Protein AF-A0A2N2EHP8-F1 (afdb_monomer_lite)

Structure (mmCIF, N/CA/C/O backbone):
data_AF-A0A2N2EHP8-F1
#
_entry.id   AF-A0A2N2EHP8-F1
#
loop_
_atom_site.group_PDB
_atom_site.id
_atom_site.type_symbol
_atom_site.label_atom_id
_atom_site.label_alt_id
_atom_site.label_comp_id
_atom_site.label_asym_id
_atom_site.label_entity_id
_atom_site.label_seq_id
_atom_site.pdbx_PDB_ins_code
_atom_site.Cartn_x
_atom_site.Cartn_y
_atom_site.Cartn_z
_atom_site.occupancy
_atom_site.B_iso_or_equiv
_atom_site.auth_seq_id
_atom_site.auth_comp_id
_atom_site.auth_asym_id
_atom_site.auth_atom_id
_atom_site.pdbx_PDB_model_num
ATOM 1 N N . MET A 1 1 ? 39.435 21.124 -40.078 1.00 34.44 1 MET A N 1
ATOM 2 C CA . MET A 1 1 ? 38.571 21.121 -38.883 1.00 34.44 1 MET A CA 1
ATOM 3 C C . MET A 1 1 ? 37.318 20.361 -39.251 1.00 34.44 1 MET A C 1
ATOM 5 O O . MET A 1 1 ? 36.642 20.756 -40.196 1.00 34.44 1 MET A O 1
ATOM 9 N N . SER A 1 2 ? 37.100 19.214 -38.617 1.00 29.80 2 SER A N 1
ATOM 10 C CA . SER A 1 2 ? 36.010 18.284 -38.928 1.00 29.80 2 SER A CA 1
ATOM 11 C C . SER A 1 2 ? 35.005 18.237 -37.782 1.00 29.80 2 SER A C 1
ATOM 13 O O . SER A 1 2 ? 35.350 18.466 -36.629 1.00 29.80 2 SER A O 1
ATOM 15 N N . LEU A 1 3 ? 33.760 17.870 -38.098 1.00 27.95 3 LEU A N 1
ATOM 16 C CA . LEU A 1 3 ? 32.624 17.776 -37.163 1.00 27.95 3 LEU A CA 1
ATOM 17 C C . LEU A 1 3 ? 32.824 16.806 -35.971 1.00 27.95 3 LEU A C 1
ATOM 19 O O . LEU A 1 3 ? 31.943 16.687 -35.125 1.00 27.95 3 LEU A O 1
ATOM 23 N N . SER A 1 4 ? 33.964 16.118 -35.897 1.00 35.81 4 SER A N 1
ATOM 24 C CA . SER A 1 4 ? 34.357 15.195 -34.830 1.00 35.81 4 SER A CA 1
ATOM 25 C C . SER A 1 4 ? 34.763 15.880 -33.520 1.00 35.81 4 SER A C 1
ATOM 27 O O . SER A 1 4 ? 34.624 15.272 -32.464 1.00 35.81 4 SER A O 1
ATOM 29 N N . GLU A 1 5 ? 35.259 17.120 -33.562 1.00 34.78 5 GLU A N 1
ATOM 30 C CA . GLU A 1 5 ? 35.854 17.773 -32.380 1.00 34.78 5 GLU A CA 1
ATOM 31 C C . GLU A 1 5 ? 34.797 18.326 -31.397 1.00 34.78 5 GLU A C 1
ATOM 33 O O . GLU A 1 5 ? 35.021 18.317 -30.189 1.00 34.78 5 GLU A O 1
ATOM 38 N N . ASN A 1 6 ? 33.593 18.687 -31.868 1.00 41.31 6 ASN A N 1
ATOM 39 C CA . ASN A 1 6 ? 32.549 19.284 -31.015 1.00 41.31 6 ASN A CA 1
ATOM 40 C C . ASN A 1 6 ? 31.797 18.281 -30.116 1.00 41.31 6 ASN A C 1
ATOM 42 O O . ASN A 1 6 ? 31.288 18.663 -29.062 1.00 41.31 6 ASN A O 1
ATOM 46 N N . ALA A 1 7 ? 31.693 17.002 -30.499 1.00 37.66 7 ALA A N 1
ATOM 47 C CA . ALA A 1 7 ? 30.870 16.034 -29.760 1.00 37.66 7 ALA A CA 1
ATOM 48 C C . ALA A 1 7 ? 31.425 15.738 -28.353 1.00 37.66 7 ALA A C 1
ATOM 50 O O . ALA A 1 7 ? 30.670 15.656 -27.384 1.00 37.66 7 ALA A O 1
ATOM 51 N N . GLY A 1 8 ? 32.753 15.638 -28.231 1.00 37.69 8 GLY A N 1
ATOM 52 C CA . GLY A 1 8 ? 33.435 15.402 -26.956 1.00 37.69 8 GLY A CA 1
ATOM 53 C C . GLY A 1 8 ? 33.492 16.623 -26.033 1.00 37.69 8 GLY A C 1
ATOM 54 O O . GLY A 1 8 ? 33.924 16.492 -24.891 1.00 37.69 8 GLY A O 1
ATOM 55 N N . GLU A 1 9 ? 33.096 17.807 -26.505 1.00 39.44 9 GLU A N 1
ATOM 56 C CA . GLU A 1 9 ? 33.030 19.041 -25.711 1.00 39.44 9 GLU A CA 1
ATOM 57 C C . GLU A 1 9 ? 31.624 19.251 -25.136 1.00 39.44 9 GLU A C 1
ATOM 59 O O . GLU A 1 9 ? 31.475 19.407 -23.926 1.00 39.44 9 GLU A O 1
ATOM 64 N N . VAL A 1 10 ? 30.586 19.077 -25.964 1.00 40.38 10 VAL A N 1
ATOM 65 C CA . VAL A 1 10 ? 29.179 19.078 -25.519 1.00 40.38 10 VAL A CA 1
ATOM 66 C C . VAL A 1 10 ? 28.922 17.984 -24.472 1.00 40.38 10 VAL A C 1
ATOM 68 O O . VAL A 1 10 ? 28.249 18.226 -23.472 1.00 40.38 10 VAL A O 1
ATOM 71 N N . ALA A 1 11 ? 29.508 16.792 -24.638 1.00 38.50 11 ALA A N 1
ATOM 72 C CA . ALA A 1 11 ? 29.406 15.724 -23.641 1.00 38.50 11 ALA A CA 1
ATOM 73 C C . ALA A 1 11 ? 30.047 16.099 -22.286 1.00 38.50 11 ALA A C 1
ATOM 75 O O . ALA A 1 11 ? 29.527 15.709 -21.240 1.00 38.50 11 ALA A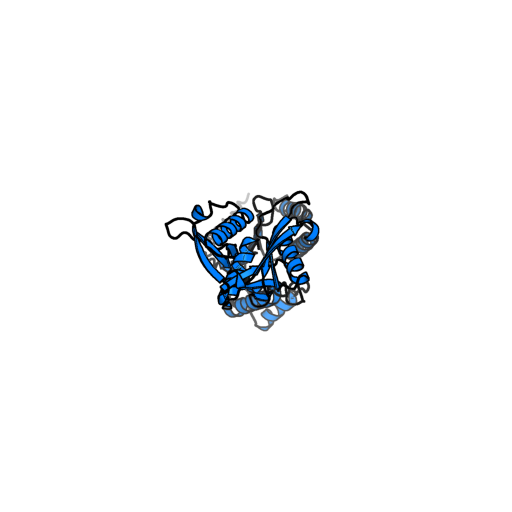 O 1
ATOM 76 N N . ARG A 1 12 ? 31.140 16.883 -22.287 1.00 39.81 12 ARG A N 1
ATOM 77 C CA . ARG A 1 12 ? 31.798 17.377 -21.062 1.00 39.81 12 ARG A CA 1
ATOM 78 C C . ARG A 1 12 ? 30.935 18.402 -20.323 1.00 39.81 12 ARG A C 1
ATOM 80 O O . ARG A 1 12 ? 30.844 18.317 -19.102 1.00 39.81 12 ARG A O 1
ATOM 87 N N . GLU A 1 13 ? 30.279 19.319 -21.037 1.00 40.81 13 GLU A N 1
ATOM 88 C CA . GLU A 1 13 ? 29.341 20.281 -20.432 1.00 40.81 13 GLU A CA 1
ATOM 89 C C . GLU A 1 13 ? 28.117 19.587 -19.821 1.00 40.81 13 GLU A C 1
ATOM 91 O O . GLU A 1 13 ? 27.784 19.832 -18.662 1.00 40.81 13 GLU A O 1
ATOM 96 N N . VAL A 1 14 ? 27.479 18.669 -20.557 1.00 38.28 14 VAL A N 1
ATOM 97 C CA . VAL A 1 14 ? 26.271 17.969 -20.084 1.00 38.28 14 VAL A CA 1
ATOM 98 C C . VAL A 1 14 ? 26.560 17.089 -18.859 1.00 38.28 14 VAL A C 1
ATOM 100 O 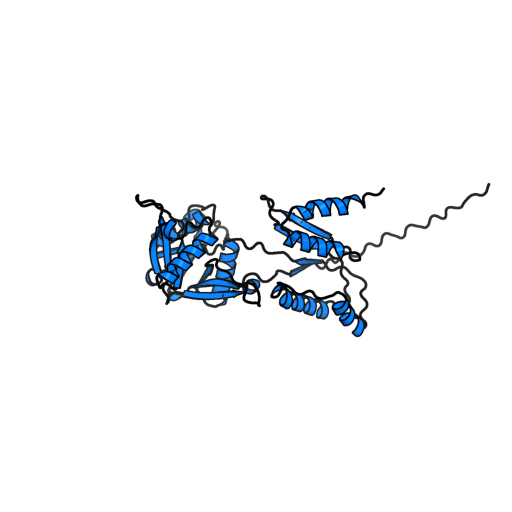O . VAL A 1 14 ? 25.759 17.058 -17.925 1.00 38.28 14 VAL A O 1
ATOM 103 N N . CYS A 1 15 ? 27.718 16.420 -18.803 1.00 36.91 15 CYS A N 1
ATOM 104 C CA . CYS A 1 15 ? 28.089 15.585 -17.652 1.00 36.91 15 CYS A CA 1
ATOM 105 C C . CYS A 1 15 ? 28.453 16.387 -16.387 1.00 36.91 15 CYS A C 1
ATOM 107 O O . CYS A 1 15 ? 28.463 15.814 -15.300 1.00 36.91 15 CYS A O 1
ATOM 109 N N . GLY A 1 16 ? 28.734 17.691 -16.499 1.00 37.47 16 GLY A N 1
ATOM 110 C CA . GLY A 1 16 ? 29.042 18.557 -15.354 1.00 37.47 16 GLY A CA 1
ATOM 111 C C . GLY A 1 16 ? 27.819 19.037 -14.558 1.00 37.47 16 GLY A C 1
ATOM 112 O O . GLY A 1 16 ? 27.988 19.632 -13.496 1.00 37.47 16 GLY A O 1
ATOM 113 N N . LEU A 1 17 ? 26.601 18.802 -15.062 1.00 35.56 17 LEU A N 1
ATOM 114 C CA . LEU A 1 17 ? 25.351 19.361 -14.523 1.00 35.56 17 LEU A CA 1
ATOM 115 C C . LEU A 1 17 ? 24.541 18.391 -13.643 1.00 35.56 17 LEU A C 1
ATOM 117 O O . LEU A 1 17 ? 23.523 18.785 -13.074 1.00 35.56 17 LEU A O 1
ATOM 121 N N . VAL A 1 18 ? 24.974 17.135 -13.522 1.00 37.88 18 VAL A N 1
ATOM 122 C CA . VAL A 1 18 ? 24.305 16.087 -12.729 1.00 37.88 18 VAL A CA 1
ATOM 123 C C . VAL A 1 18 ? 25.160 15.757 -11.497 1.00 37.88 18 VAL A C 1
ATOM 125 O O . VAL A 1 18 ? 26.337 16.114 -11.443 1.00 37.88 18 VAL A O 1
ATOM 128 N N . SER A 1 19 ? 24.571 15.133 -10.470 1.00 43.25 19 SER A N 1
ATOM 129 C CA . SER A 1 19 ? 25.231 14.868 -9.183 1.00 43.25 19 SER A CA 1
ATOM 130 C C . SER A 1 19 ? 26.624 14.241 -9.337 1.00 43.25 19 SER A C 1
ATOM 132 O O . SER A 1 19 ? 26.872 13.429 -10.228 1.00 43.25 19 SER A O 1
ATOM 134 N N . LYS A 1 20 ? 27.539 14.614 -8.431 1.00 41.94 20 LYS A N 1
ATOM 135 C CA . LYS A 1 20 ? 28.974 14.292 -8.508 1.00 41.94 20 LYS A CA 1
ATOM 136 C C . LYS A 1 20 ? 29.264 12.813 -8.805 1.00 41.94 20 LYS A C 1
ATOM 138 O O . LYS A 1 20 ? 30.129 12.517 -9.618 1.00 41.94 20 LYS A O 1
ATOM 143 N N . GLU A 1 21 ? 28.505 11.904 -8.200 1.00 41.88 21 GLU A N 1
ATOM 144 C CA . GLU A 1 21 ? 28.649 10.452 -8.378 1.00 41.88 21 GLU A CA 1
ATOM 145 C C . GLU A 1 21 ? 28.302 9.984 -9.805 1.00 41.88 21 GLU A C 1
ATOM 147 O O . GLU A 1 21 ? 28.957 9.087 -10.334 1.00 41.88 21 GLU A O 1
ATOM 152 N N . PHE A 1 22 ? 27.329 10.624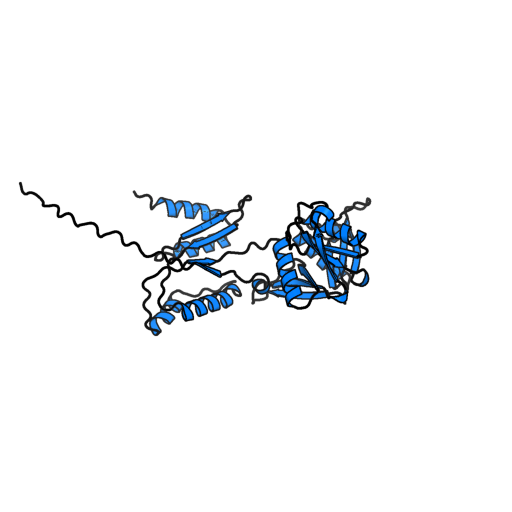 -10.465 1.00 42.12 22 PHE A N 1
ATOM 153 C CA . PHE A 1 22 ? 26.998 10.366 -11.870 1.00 42.12 22 PHE A CA 1
ATOM 154 C C . PHE A 1 22 ? 28.018 11.010 -12.821 1.00 42.12 22 PHE A C 1
ATOM 156 O O . PHE A 1 22 ? 28.393 10.404 -13.822 1.00 42.12 22 PHE A O 1
ATOM 163 N N . GLY A 1 23 ? 28.527 12.200 -12.481 1.00 44.09 23 GLY A N 1
ATOM 164 C CA . GLY A 1 23 ? 29.621 12.850 -13.212 1.00 44.09 23 GLY A CA 1
ATOM 165 C C . GLY A 1 23 ? 30.911 12.020 -13.201 1.00 44.09 23 GLY A C 1
ATOM 166 O O . GLY A 1 23 ? 31.508 11.795 -14.255 1.00 44.09 23 GLY A O 1
ATOM 167 N N . ASP A 1 24 ? 31.301 11.493 -12.036 1.00 46.28 24 ASP A N 1
ATOM 168 C CA . ASP A 1 24 ? 32.469 10.616 -11.881 1.00 46.28 24 ASP A CA 1
ATOM 169 C C . ASP A 1 24 ? 32.277 9.274 -12.628 1.00 46.28 24 ASP A C 1
ATOM 171 O O . ASP A 1 24 ? 33.220 8.770 -13.246 1.00 46.28 24 ASP A O 1
ATOM 175 N N . TRP A 1 25 ? 31.052 8.726 -12.662 1.00 45.41 25 TRP A N 1
ATOM 176 C CA . TRP A 1 25 ? 30.711 7.537 -13.459 1.00 45.41 25 TRP A CA 1
ATOM 177 C C . TRP A 1 25 ? 30.792 7.800 -14.970 1.00 45.41 25 TRP A C 1
ATOM 179 O O . TRP A 1 25 ? 31.528 7.102 -15.669 1.00 45.41 25 TRP A O 1
ATOM 189 N N . CYS A 1 26 ? 30.119 8.838 -15.479 1.00 40.50 26 CYS A N 1
ATOM 190 C CA . CYS A 1 26 ? 30.179 9.224 -16.892 1.00 40.50 26 CYS A CA 1
ATOM 191 C C . CYS A 1 26 ? 31.615 9.512 -17.342 1.00 40.50 26 CYS A C 1
ATOM 193 O O . CYS A 1 26 ? 32.017 9.092 -18.429 1.00 40.50 26 CYS A O 1
ATOM 195 N N . LYS A 1 27 ? 32.421 10.171 -16.502 1.00 44.31 27 LYS A N 1
ATOM 196 C CA . LYS A 1 27 ? 33.834 10.431 -16.787 1.00 44.31 27 LYS A CA 1
ATOM 197 C C . LYS A 1 27 ? 34.642 9.133 -16.886 1.00 44.31 27 LYS A C 1
ATOM 199 O O . LYS A 1 27 ? 35.333 8.933 -17.880 1.00 44.31 27 LYS A O 1
ATOM 204 N N . ALA A 1 28 ? 34.490 8.216 -15.929 1.00 46.12 28 ALA A N 1
ATOM 205 C CA . ALA A 1 28 ? 35.172 6.920 -15.948 1.00 46.12 28 ALA A CA 1
ATOM 206 C C . ALA A 1 28 ? 34.748 6.014 -17.123 1.00 46.12 28 ALA A C 1
ATOM 208 O O . ALA A 1 28 ? 35.553 5.207 -17.591 1.00 46.12 28 ALA A O 1
ATOM 209 N N . VAL A 1 29 ? 33.508 6.150 -17.603 1.00 40.31 29 VAL A N 1
ATOM 210 C CA . VAL A 1 29 ? 32.994 5.482 -18.810 1.00 40.31 29 VAL A CA 1
ATOM 211 C C . VAL A 1 29 ? 33.586 6.117 -20.076 1.00 40.31 29 VAL A C 1
ATOM 213 O O . VAL A 1 29 ? 34.103 5.407 -20.936 1.00 40.31 29 VAL A O 1
ATOM 216 N N . THR A 1 30 ? 33.590 7.449 -20.171 1.00 43.22 30 THR A N 1
ATOM 217 C CA . THR A 1 30 ? 34.067 8.180 -21.362 1.00 43.22 30 THR A CA 1
ATOM 218 C C . THR A 1 30 ? 35.589 8.102 -21.530 1.00 43.22 30 THR A C 1
ATOM 220 O O . THR A 1 30 ? 36.075 8.003 -22.650 1.00 43.22 30 THR A O 1
ATOM 223 N N . GLU A 1 31 ? 36.359 8.077 -20.438 1.00 41.97 31 GLU A N 1
ATOM 224 C CA . GLU A 1 31 ? 37.828 7.960 -20.474 1.00 41.97 31 GLU A CA 1
ATOM 225 C C . GLU A 1 31 ? 38.331 6.529 -20.763 1.00 41.97 31 GLU A C 1
ATOM 227 O O . GLU A 1 31 ? 39.531 6.336 -20.963 1.00 41.97 31 GLU A O 1
ATOM 232 N N . LYS A 1 32 ? 37.450 5.513 -20.783 1.00 39.44 32 LYS A N 1
ATOM 233 C CA . LYS A 1 32 ? 37.829 4.095 -20.973 1.00 39.44 32 LYS A CA 1
ATOM 234 C C . LYS A 1 32 ? 37.186 3.396 -22.176 1.00 39.44 32 LYS A C 1
ATOM 236 O O . LYS A 1 32 ? 37.622 2.298 -22.522 1.00 39.44 32 LYS A O 1
ATOM 241 N N . ILE A 1 33 ? 36.204 4.008 -22.840 1.00 39.50 33 ILE A N 1
ATOM 242 C CA . ILE A 1 33 ? 35.650 3.518 -24.112 1.00 39.50 33 ILE A CA 1
ATOM 243 C C . ILE A 1 33 ? 36.371 4.228 -25.265 1.00 39.50 33 ILE A C 1
ATOM 245 O O . ILE A 1 33 ? 35.959 5.302 -25.693 1.00 39.50 33 ILE A O 1
ATOM 249 N N . ILE A 1 34 ? 37.454 3.622 -25.763 1.00 39.59 34 ILE A N 1
ATOM 250 C CA . ILE A 1 34 ? 38.175 4.103 -26.959 1.00 39.59 34 ILE A CA 1
ATOM 251 C C . ILE A 1 34 ? 38.088 3.121 -28.148 1.00 39.59 34 ILE A C 1
ATOM 253 O O . ILE A 1 34 ? 38.079 3.581 -29.284 1.00 39.59 34 ILE A O 1
ATOM 257 N N . ASP A 1 35 ? 37.899 1.811 -27.920 1.00 40.12 35 ASP A N 1
ATOM 258 C CA . ASP A 1 35 ? 37.953 0.787 -28.993 1.00 40.12 35 ASP A CA 1
ATOM 259 C C . ASP A 1 35 ? 36.633 0.034 -29.282 1.00 40.12 35 ASP A C 1
ATOM 261 O O . ASP A 1 35 ? 36.632 -0.935 -30.037 1.00 40.12 35 ASP A O 1
ATOM 265 N N . PHE A 1 36 ? 35.491 0.459 -28.727 1.00 40.56 36 PHE A N 1
ATOM 266 C CA . PHE A 1 36 ? 34.173 -0.090 -29.096 1.00 40.56 36 PHE A CA 1
ATOM 267 C C . PHE A 1 36 ? 33.181 1.035 -29.422 1.00 40.56 36 PHE A C 1
ATOM 269 O O . PHE A 1 36 ? 33.031 1.950 -28.609 1.00 40.56 36 PHE A O 1
ATOM 276 N N . PRO A 1 37 ? 32.445 0.974 -30.553 1.00 46.75 37 PRO A N 1
ATOM 277 C CA . PRO A 1 37 ? 31.483 2.001 -30.954 1.00 46.75 37 PRO A CA 1
ATOM 278 C C . PRO A 1 37 ? 30.152 1.881 -30.186 1.00 46.75 37 PRO A C 1
ATOM 280 O O . PRO A 1 37 ? 29.073 1.841 -30.778 1.00 46.75 37 PRO A O 1
ATOM 283 N N . CYS A 1 38 ? 30.211 1.834 -28.852 1.00 42.94 38 CYS A N 1
ATOM 284 C CA . CYS A 1 38 ? 29.018 1.894 -28.017 1.00 42.94 38 CYS A CA 1
ATOM 285 C C . CYS A 1 38 ? 28.419 3.309 -28.062 1.00 42.94 38 CYS A C 1
ATOM 287 O O . CYS A 1 38 ? 29.083 4.283 -27.710 1.00 42.94 38 CYS A O 1
ATOM 289 N N . LYS A 1 39 ? 27.151 3.431 -28.464 1.00 47.78 39 LYS A N 1
ATOM 290 C CA . LYS A 1 39 ? 26.408 4.699 -28.464 1.00 47.78 39 LYS A CA 1
ATOM 291 C C . LYS A 1 39 ? 25.409 4.726 -27.304 1.00 47.78 39 LYS A C 1
ATOM 293 O O . LYS A 1 39 ? 24.448 3.950 -27.342 1.00 47.78 39 LYS A O 1
ATOM 298 N N . PRO A 1 40 ? 25.613 5.580 -26.285 1.00 43.72 40 PRO A N 1
ATOM 299 C CA . PRO A 1 40 ? 24.600 5.850 -25.279 1.00 43.72 40 PRO A CA 1
ATOM 300 C C . PRO A 1 40 ? 23.545 6.819 -25.835 1.00 43.72 40 PRO A C 1
ATOM 302 O O . PRO A 1 40 ? 23.868 7.872 -26.380 1.00 43.72 40 PRO A O 1
ATOM 305 N N . GLU A 1 41 ? 22.278 6.469 -25.659 1.00 51.47 41 GLU A N 1
ATOM 306 C CA . GLU A 1 41 ? 21.118 7.338 -25.845 1.00 51.47 41 GLU A CA 1
ATOM 307 C C . GLU A 1 41 ? 20.473 7.531 -24.463 1.00 51.47 41 GLU A C 1
ATOM 309 O O . GLU A 1 41 ? 20.120 6.551 -23.807 1.00 51.47 41 GLU A O 1
ATOM 314 N N . ILE A 1 42 ? 20.349 8.777 -23.995 1.00 42.78 42 ILE A N 1
ATOM 315 C CA . ILE A 1 42 ? 19.698 9.108 -22.717 1.00 42.78 42 ILE A CA 1
ATOM 316 C C . ILE A 1 42 ? 18.386 9.820 -23.031 1.00 42.78 42 ILE A C 1
ATOM 318 O O . ILE A 1 42 ? 18.386 10.920 -23.584 1.00 42.78 42 ILE A O 1
ATOM 322 N N . ASN A 1 43 ? 17.272 9.191 -22.669 1.00 45.50 43 ASN A N 1
ATOM 323 C CA . ASN A 1 43 ? 15.938 9.751 -22.822 1.00 45.50 43 ASN A CA 1
ATOM 324 C C . ASN A 1 43 ? 15.465 10.320 -21.482 1.00 45.50 43 ASN A C 1
ATOM 326 O O . ASN A 1 43 ? 15.542 9.653 -20.448 1.00 45.50 43 ASN A O 1
ATOM 330 N N . PHE A 1 44 ? 14.929 11.537 -21.514 1.00 46.12 44 PHE A N 1
ATOM 331 C CA . PHE A 1 44 ? 14.365 12.219 -20.350 1.00 46.12 44 PHE A CA 1
ATOM 332 C C . PHE A 1 44 ? 12.832 12.178 -20.383 1.00 46.12 44 PHE A C 1
ATOM 334 O O . PHE A 1 44 ? 12.215 12.019 -21.441 1.00 46.12 44 PHE A O 1
ATOM 341 N N . ASP A 1 45 ? 12.202 12.293 -19.218 1.00 47.62 45 ASP A N 1
ATOM 342 C CA . ASP A 1 45 ? 10.756 12.433 -19.087 1.00 47.62 45 ASP A CA 1
ATOM 343 C C . ASP A 1 45 ? 10.309 13.904 -19.225 1.00 47.62 45 ASP A C 1
ATOM 345 O O . ASP A 1 45 ? 11.115 14.822 -19.392 1.00 47.62 45 ASP A O 1
ATOM 349 N N . ARG A 1 46 ? 8.995 14.151 -19.143 1.00 45.69 46 ARG A N 1
ATOM 350 C CA . ARG A 1 46 ? 8.420 15.505 -19.268 1.00 45.69 46 ARG A CA 1
ATOM 351 C C . ARG A 1 46 ? 8.789 16.465 -18.123 1.00 45.69 46 ARG A C 1
ATOM 353 O O . ARG A 1 46 ? 8.437 17.637 -18.202 1.00 45.69 46 ARG A O 1
ATOM 360 N N . HIS A 1 47 ? 9.426 15.975 -17.061 1.00 42.59 47 HIS A N 1
ATOM 361 C CA . HIS A 1 47 ? 9.883 16.751 -15.910 1.00 42.59 47 HIS A CA 1
ATOM 362 C C . HIS A 1 47 ? 11.420 16.895 -15.893 1.00 42.59 47 HIS A C 1
ATOM 364 O O . HIS A 1 47 ? 11.964 17.452 -14.943 1.00 42.59 47 HIS A O 1
ATOM 370 N N . GLY A 1 48 ? 12.121 16.412 -16.929 1.00 36.41 48 GLY A N 1
ATOM 371 C CA . GLY A 1 48 ? 13.582 16.463 -17.033 1.00 36.41 48 GLY A CA 1
ATOM 372 C C . GLY A 1 48 ? 14.315 15.362 -16.258 1.00 36.41 48 GLY A C 1
ATOM 373 O O . GLY A 1 48 ? 15.538 15.414 -16.151 1.00 36.41 48 GLY A O 1
ATOM 374 N N . MET A 1 49 ? 13.605 14.361 -15.732 1.00 38.69 49 MET A N 1
ATOM 375 C CA . MET A 1 49 ? 14.212 13.213 -15.052 1.00 38.69 49 MET A CA 1
ATOM 376 C C . MET A 1 49 ? 14.676 12.179 -16.082 1.00 38.69 49 MET A C 1
ATOM 378 O O . MET A 1 49 ? 14.032 12.005 -17.117 1.00 38.69 49 MET A O 1
ATOM 382 N N . VAL A 1 50 ? 15.773 11.463 -15.816 1.00 39.69 50 VAL A N 1
ATOM 383 C CA . VAL A 1 50 ? 16.208 10.355 -16.686 1.00 39.69 50 VAL A CA 1
ATOM 384 C C . VAL A 1 50 ? 15.128 9.271 -16.686 1.00 39.69 50 VAL A C 1
ATOM 386 O O . VAL A 1 50 ? 14.732 8.773 -15.635 1.00 39.69 50 VAL A O 1
ATOM 389 N N . LYS A 1 51 ? 14.631 8.935 -17.878 1.00 45.47 51 LYS A N 1
ATOM 390 C CA . LYS A 1 51 ? 13.565 7.952 -18.107 1.00 45.47 51 LYS A CA 1
ATOM 391 C C . LYS A 1 51 ? 14.118 6.608 -18.574 1.00 45.47 51 LYS A C 1
ATOM 393 O O . LYS A 1 51 ? 13.552 5.569 -18.257 1.00 45.47 51 LYS A O 1
ATOM 398 N N . GLU A 1 52 ? 15.167 6.640 -19.389 1.00 46.38 52 GLU A N 1
ATOM 399 C CA . GLU A 1 52 ? 15.781 5.464 -20.004 1.00 46.38 52 GLU A CA 1
ATOM 400 C C . GLU A 1 52 ? 17.220 5.810 -20.408 1.00 46.38 52 GLU A C 1
ATOM 402 O O . GLU A 1 52 ? 17.457 6.833 -21.054 1.00 46.38 52 GLU A O 1
ATOM 407 N N . VAL A 1 53 ? 18.170 4.941 -20.062 1.00 42.94 53 VAL A N 1
ATOM 408 C CA . VAL A 1 53 ? 19.537 4.960 -20.598 1.00 42.94 53 VAL A CA 1
ATOM 409 C C . VAL A 1 53 ? 19.700 3.725 -21.471 1.00 42.94 53 VAL A C 1
ATOM 411 O O . VAL A 1 53 ? 19.665 2.599 -20.986 1.00 42.94 53 VAL A O 1
ATOM 414 N N . LYS A 1 54 ? 19.873 3.929 -22.773 1.00 48.06 54 LYS A N 1
ATOM 415 C CA . LYS A 1 54 ? 19.997 2.863 -23.763 1.00 48.06 54 LYS A CA 1
ATOM 416 C C . LYS A 1 54 ? 21.417 2.855 -24.309 1.00 48.06 54 LYS A C 1
ATOM 418 O O . LYS A 1 54 ? 21.810 3.746 -25.056 1.00 48.06 54 LYS A O 1
ATOM 423 N N . VAL A 1 55 ? 22.188 1.830 -23.964 1.00 44.34 55 VAL A N 1
ATOM 424 C CA . VAL A 1 55 ? 23.550 1.642 -24.480 1.00 44.34 55 VAL A CA 1
ATOM 425 C C . VAL A 1 55 ? 23.506 0.654 -25.640 1.00 44.34 55 VAL A C 1
ATOM 427 O O . VAL A 1 55 ? 23.242 -0.527 -25.449 1.00 44.34 55 VAL A O 1
ATOM 430 N N . THR A 1 56 ? 23.757 1.131 -26.859 1.00 46.53 56 THR A N 1
ATOM 431 C CA . THR A 1 56 ? 23.874 0.261 -28.037 1.00 46.53 56 THR A CA 1
ATOM 432 C C . THR A 1 56 ? 25.342 -0.049 -28.286 1.00 46.53 56 THR A C 1
ATOM 434 O O . THR A 1 56 ? 26.057 0.833 -28.748 1.00 46.53 56 THR A O 1
ATOM 437 N N . CYS A 1 57 ? 25.783 -1.276 -28.015 1.00 45.31 57 CYS A N 1
ATOM 438 C CA . CYS A 1 57 ? 27.117 -1.770 -28.373 1.00 45.31 57 CYS A CA 1
ATOM 439 C C . CYS A 1 57 ? 27.052 -2.741 -29.565 1.00 45.31 57 CYS A C 1
ATOM 441 O O . CYS A 1 57 ? 25.987 -3.265 -29.886 1.00 45.31 57 CYS A O 1
ATOM 443 N N . GLU A 1 58 ? 28.196 -2.982 -30.206 1.00 43.34 58 GLU A N 1
ATOM 444 C CA . GLU A 1 58 ? 28.380 -3.989 -31.258 1.00 43.34 58 GLU A CA 1
ATOM 445 C C . GLU A 1 58 ? 29.289 -5.104 -30.708 1.00 43.34 58 GLU A C 1
ATOM 447 O O . GLU A 1 58 ? 30.424 -4.831 -30.318 1.00 43.34 58 GLU A O 1
ATOM 452 N N . ILE A 1 59 ? 28.763 -6.333 -30.579 1.00 46.81 59 ILE A N 1
ATOM 453 C CA . ILE A 1 59 ? 29.440 -7.472 -29.919 1.00 46.81 59 ILE A CA 1
ATOM 454 C C . ILE A 1 59 ? 29.229 -8.781 -30.698 1.00 46.81 59 ILE A C 1
ATOM 456 O O . ILE A 1 59 ? 28.146 -9.028 -31.232 1.00 46.81 59 ILE A O 1
ATOM 460 N N . ASN A 1 60 ? 30.276 -9.609 -30.700 1.00 47.00 60 ASN A N 1
ATOM 461 C CA . ASN A 1 60 ? 30.570 -10.692 -31.637 1.00 47.00 60 ASN A CA 1
ATOM 462 C C . ASN A 1 60 ? 30.111 -12.113 -31.222 1.00 47.00 60 ASN A C 1
ATOM 464 O O . ASN A 1 60 ? 29.929 -12.360 -30.033 1.00 47.00 60 ASN A O 1
ATOM 468 N N . SER A 1 61 ? 29.903 -13.049 -32.171 1.00 49.12 61 SER A N 1
ATOM 469 C CA . SER A 1 61 ? 28.942 -14.163 -31.966 1.00 49.12 61 SER A CA 1
ATOM 470 C C . SER A 1 61 ? 29.416 -15.567 -31.578 1.00 49.12 61 SER A C 1
ATOM 472 O O . SER A 1 61 ? 28.577 -16.358 -31.142 1.00 49.12 61 SER A O 1
ATOM 474 N N . ASP A 1 62 ? 30.680 -15.947 -31.736 1.00 40.94 62 ASP A N 1
ATOM 475 C CA . ASP A 1 62 ? 30.957 -17.384 -31.952 1.00 40.94 62 ASP A CA 1
ATOM 476 C C . ASP A 1 62 ? 31.035 -18.263 -30.682 1.00 40.94 62 ASP A C 1
ATOM 478 O O . ASP A 1 62 ? 31.253 -19.469 -30.773 1.00 40.94 62 ASP A O 1
ATOM 482 N N . VAL A 1 63 ? 30.752 -17.704 -29.495 1.00 44.28 63 VAL A N 1
ATOM 483 C CA . VAL A 1 63 ? 30.630 -18.446 -28.213 1.00 44.28 63 VAL A CA 1
ATOM 484 C C . VAL A 1 63 ? 29.403 -17.982 -27.405 1.00 44.28 63 VAL A C 1
ATOM 486 O O . VAL A 1 63 ? 29.434 -17.829 -26.183 1.00 44.28 63 VAL A O 1
ATOM 489 N N . ILE A 1 64 ? 28.296 -17.704 -28.100 1.00 44.44 64 ILE A N 1
ATOM 490 C CA . ILE A 1 64 ? 27.142 -17.009 -27.513 1.00 44.44 64 ILE A CA 1
ATOM 491 C C . ILE A 1 64 ? 26.462 -17.756 -26.354 1.00 44.44 64 ILE A C 1
ATOM 493 O O . ILE A 1 64 ? 26.155 -17.106 -25.364 1.00 44.44 64 ILE A O 1
ATOM 497 N N . THR A 1 65 ? 26.225 -19.071 -26.401 1.00 42.00 65 THR A N 1
ATOM 498 C CA . THR A 1 65 ? 25.342 -19.705 -25.395 1.00 42.00 65 THR A CA 1
ATOM 499 C C . THR A 1 65 ? 25.966 -19.753 -23.995 1.00 42.00 65 THR A C 1
ATOM 501 O O . THR A 1 65 ? 25.426 -19.163 -23.064 1.00 42.00 65 THR A O 1
ATOM 504 N N . GLU A 1 66 ? 27.144 -20.369 -23.842 1.00 39.66 66 GLU A N 1
ATOM 505 C CA . GLU A 1 66 ? 27.832 -20.465 -22.539 1.00 39.66 66 GLU A CA 1
ATOM 506 C C . GLU A 1 66 ? 28.385 -19.097 -22.082 1.00 39.66 66 GLU A C 1
ATOM 508 O O . GLU A 1 66 ? 28.466 -18.816 -20.885 1.00 39.66 66 GLU A O 1
ATOM 513 N N . GLY A 1 67 ? 28.752 -18.229 -23.035 1.00 41.16 67 GLY A N 1
ATOM 514 C CA . GLY A 1 67 ? 29.246 -16.878 -22.774 1.00 41.16 67 GLY A CA 1
ATOM 515 C C . GLY A 1 67 ? 28.151 -15.925 -22.297 1.00 41.16 67 GLY A C 1
ATOM 516 O O . GLY A 1 67 ? 28.346 -15.238 -21.298 1.00 41.16 67 GLY A O 1
ATOM 517 N N . ILE A 1 68 ? 26.980 -15.908 -22.947 1.00 42.97 68 ILE A N 1
ATOM 518 C CA . ILE A 1 68 ? 25.836 -15.103 -22.497 1.00 42.97 68 ILE A CA 1
ATOM 519 C C . ILE A 1 68 ? 25.284 -15.649 -21.186 1.00 42.97 68 ILE A C 1
ATOM 521 O O . ILE A 1 68 ? 25.005 -14.843 -20.308 1.00 42.97 68 ILE A O 1
ATOM 525 N N . GLU A 1 69 ? 25.180 -16.966 -20.987 1.00 41.44 69 GLU A N 1
ATOM 526 C CA . GLU A 1 69 ? 24.760 -17.502 -19.685 1.00 41.44 69 GLU A CA 1
ATOM 527 C C . GLU A 1 69 ? 25.704 -17.055 -18.566 1.00 41.44 69 GLU A C 1
ATOM 529 O O . GLU A 1 69 ? 25.225 -16.571 -17.545 1.00 41.44 69 GLU A O 1
ATOM 534 N N . LYS A 1 70 ? 27.025 -17.074 -18.788 1.00 44.50 70 LYS A N 1
ATOM 535 C CA . LYS A 1 70 ? 28.011 -16.595 -17.805 1.00 44.50 70 LYS A CA 1
ATOM 536 C C . LYS A 1 70 ? 28.055 -15.082 -17.652 1.00 44.50 70 LYS A C 1
ATOM 538 O O . LYS A 1 70 ? 28.274 -14.617 -16.542 1.00 44.50 70 LYS A O 1
ATOM 543 N N . VAL A 1 71 ? 27.815 -14.297 -18.702 1.00 44.19 71 VAL A N 1
ATOM 544 C CA . VAL A 1 71 ? 27.702 -12.831 -18.601 1.00 44.19 71 VAL A CA 1
ATOM 545 C C . VAL A 1 71 ? 26.394 -12.435 -17.916 1.00 44.19 71 VAL A C 1
ATOM 547 O O . VAL A 1 71 ? 26.406 -11.527 -17.094 1.00 44.19 71 VAL A O 1
ATOM 550 N N . ILE A 1 72 ? 25.286 -13.136 -18.168 1.00 44.97 72 ILE A N 1
ATOM 551 C CA . ILE A 1 72 ? 24.002 -12.943 -17.483 1.00 44.97 72 ILE A CA 1
ATOM 552 C C . ILE A 1 72 ? 24.085 -13.417 -16.031 1.00 44.97 72 ILE A C 1
ATOM 554 O O . ILE A 1 72 ? 23.566 -12.735 -15.158 1.00 44.97 72 ILE A O 1
ATOM 558 N N . GLU A 1 73 ? 24.727 -14.546 -15.737 1.00 43.91 73 GLU A N 1
ATOM 559 C CA . GLU A 1 73 ? 24.973 -15.027 -14.373 1.00 43.91 73 GLU A CA 1
ATOM 560 C C . GLU A 1 73 ? 25.916 -14.079 -13.622 1.00 43.91 73 GLU A C 1
ATOM 562 O O . GLU A 1 73 ? 25.643 -13.706 -12.484 1.00 43.91 73 GLU A O 1
ATOM 567 N N . TRP A 1 74 ? 26.962 -13.582 -14.285 1.00 48.62 74 TRP A N 1
ATOM 568 C CA . TRP A 1 74 ? 27.836 -12.540 -13.758 1.00 48.62 74 TRP A CA 1
ATOM 569 C C . TRP A 1 74 ? 27.075 -11.237 -13.498 1.00 48.62 74 TRP A C 1
ATOM 571 O O . TRP A 1 74 ? 27.201 -10.696 -12.407 1.00 48.62 74 TRP A O 1
ATOM 581 N N . PHE A 1 75 ? 26.230 -10.763 -14.421 1.00 42.91 75 PHE A N 1
ATOM 582 C CA . PHE A 1 75 ? 25.378 -9.585 -14.209 1.00 42.91 75 PHE A CA 1
ATOM 583 C C . PHE A 1 75 ? 24.358 -9.822 -13.089 1.00 42.91 75 PHE A C 1
ATOM 585 O O . PHE A 1 75 ? 24.206 -8.959 -12.234 1.00 42.91 75 PHE A O 1
ATOM 592 N N . LYS A 1 76 ? 23.708 -10.990 -13.023 1.00 43.00 76 LYS A N 1
ATOM 593 C CA . LYS A 1 76 ? 22.790 -11.362 -11.932 1.00 43.00 76 LYS A CA 1
ATOM 594 C C . LYS A 1 76 ? 23.495 -11.345 -10.574 1.00 43.00 76 LYS A C 1
ATOM 596 O O . LYS A 1 76 ? 22.928 -10.807 -9.634 1.00 43.00 76 LYS A O 1
ATOM 601 N N . ASN A 1 77 ? 24.727 -11.854 -10.501 1.00 41.66 77 ASN A N 1
ATOM 602 C CA . ASN A 1 77 ? 25.537 -11.916 -9.280 1.00 41.66 77 ASN A CA 1
ATOM 603 C C . ASN A 1 77 ? 26.297 -10.612 -8.963 1.00 41.66 77 ASN A C 1
ATOM 605 O O . ASN A 1 77 ? 26.761 -10.437 -7.838 1.00 41.66 77 ASN A O 1
ATOM 609 N N . LYS A 1 78 ? 26.473 -9.701 -9.933 1.00 37.94 78 LYS A N 1
ATOM 610 C CA . LYS A 1 78 ? 27.154 -8.408 -9.739 1.00 37.94 78 LYS A CA 1
ATOM 611 C C . LYS A 1 78 ? 26.204 -7.237 -9.578 1.00 37.94 78 LYS A C 1
ATOM 613 O O . LYS A 1 78 ? 26.520 -6.372 -8.776 1.00 37.94 78 LYS A O 1
ATOM 618 N N . VAL A 1 79 ? 25.050 -7.203 -10.243 1.00 36.44 79 VAL A N 1
ATOM 619 C CA . VAL A 1 79 ? 24.025 -6.155 -10.053 1.00 36.44 79 VAL A CA 1
ATOM 620 C C . VAL A 1 79 ? 23.376 -6.258 -8.669 1.00 36.44 79 VAL A C 1
ATOM 622 O O . VAL A 1 79 ? 23.049 -5.234 -8.077 1.00 36.44 79 VAL A O 1
ATOM 625 N N . THR A 1 80 ? 23.310 -7.455 -8.079 1.00 34.09 80 THR A N 1
ATOM 626 C CA . THR A 1 80 ? 23.027 -7.632 -6.640 1.00 34.09 80 THR A CA 1
ATOM 627 C C . THR A 1 80 ? 24.098 -7.033 -5.720 1.00 34.09 80 THR A C 1
ATOM 629 O O . THR A 1 80 ? 23.837 -6.841 -4.537 1.00 34.09 80 THR A O 1
ATOM 632 N N . THR A 1 81 ? 25.285 -6.714 -6.247 1.00 32.94 81 THR A N 1
ATOM 633 C CA . THR A 1 81 ? 26.503 -6.420 -5.475 1.00 32.94 81 THR A CA 1
ATOM 634 C C . THR A 1 81 ? 27.298 -5.231 -6.053 1.00 32.94 81 THR A C 1
ATOM 636 O O . THR A 1 81 ? 28.531 -5.256 -6.086 1.00 32.94 81 THR A O 1
ATOM 639 N N . VAL A 1 82 ? 26.617 -4.161 -6.502 1.00 32.19 82 VAL A N 1
ATOM 640 C CA . VAL A 1 82 ? 27.263 -2.865 -6.814 1.00 32.19 82 VAL A CA 1
ATOM 641 C C . VAL A 1 82 ? 26.936 -1.796 -5.766 1.00 32.19 82 VAL A C 1
ATOM 643 O O . VAL A 1 82 ? 26.230 -0.826 -6.018 1.00 32.19 82 VAL A O 1
ATOM 646 N N . HIS A 1 83 ? 27.606 -1.895 -4.621 1.00 34.22 83 HIS A N 1
ATOM 647 C CA . HIS A 1 83 ? 28.405 -0.755 -4.175 1.00 34.22 83 HIS A CA 1
ATOM 648 C C . HIS A 1 83 ? 29.862 -1.214 -4.082 1.00 34.22 83 HIS A C 1
ATOM 650 O O . HIS A 1 83 ? 30.205 -2.022 -3.230 1.00 34.22 83 HIS A O 1
ATOM 656 N N . GLY A 1 84 ? 30.704 -0.696 -4.982 1.00 35.91 84 GLY A N 1
ATOM 657 C CA . GLY A 1 84 ? 32.165 -0.791 -4.905 1.00 35.91 84 GLY A CA 1
ATOM 658 C C . GLY A 1 84 ? 32.782 -2.191 -5.034 1.00 35.91 84 GLY A C 1
ATOM 659 O O . GLY A 1 84 ? 33.070 -2.824 -4.028 1.00 35.91 84 GLY A O 1
ATOM 660 N N . ASN A 1 85 ? 33.099 -2.617 -6.266 1.00 32.34 85 ASN A N 1
ATOM 661 C CA . ASN A 1 85 ? 34.422 -3.165 -6.631 1.00 32.34 85 ASN A CA 1
ATOM 662 C C . ASN A 1 85 ? 34.490 -3.501 -8.134 1.00 32.34 85 ASN A C 1
ATOM 664 O O . ASN A 1 85 ? 33.664 -4.256 -8.652 1.00 32.34 85 ASN A O 1
ATOM 668 N N . GLN A 1 86 ? 35.484 -2.935 -8.827 1.00 32.28 86 GLN A N 1
ATOM 669 C CA . GLN A 1 86 ? 35.693 -3.094 -10.274 1.00 32.28 86 GLN A CA 1
ATOM 670 C C . GLN A 1 86 ? 36.217 -4.495 -10.632 1.00 32.28 86 GLN A C 1
ATOM 672 O O . GLN A 1 86 ? 36.936 -5.116 -9.854 1.00 32.28 86 GLN A O 1
ATOM 677 N N . ILE A 1 87 ? 35.904 -4.958 -11.845 1.00 35.03 87 ILE A N 1
ATOM 678 C CA . ILE A 1 87 ? 36.661 -6.014 -12.534 1.00 35.03 87 ILE A CA 1
ATOM 679 C C . ILE A 1 87 ? 37.434 -5.350 -13.671 1.00 35.03 87 ILE A C 1
ATOM 681 O O . ILE A 1 87 ? 36.885 -4.487 -14.359 1.00 35.03 87 ILE A O 1
ATOM 685 N N . THR A 1 88 ? 38.704 -5.716 -13.852 1.00 38.12 88 THR A N 1
ATOM 686 C CA . THR A 1 88 ? 39.546 -5.145 -14.908 1.00 38.12 88 THR A CA 1
ATOM 687 C C . THR A 1 88 ? 39.441 -5.931 -16.212 1.00 38.12 88 THR A C 1
ATOM 689 O O . THR A 1 88 ? 39.170 -7.133 -16.237 1.00 38.12 88 THR A O 1
ATOM 692 N N . ARG A 1 89 ? 39.695 -5.217 -17.313 1.00 36.22 89 ARG A N 1
ATOM 693 C CA . ARG A 1 89 ? 39.754 -5.723 -18.690 1.00 36.22 89 ARG A CA 1
ATOM 694 C C . ARG A 1 89 ? 40.638 -6.974 -18.818 1.00 36.22 89 ARG A C 1
ATOM 696 O O . ARG A 1 89 ? 40.230 -7.945 -19.444 1.00 36.22 89 ARG A O 1
ATOM 703 N N . GLU A 1 90 ? 41.778 -6.988 -18.128 1.00 40.66 90 GLU A N 1
ATOM 704 C CA . GLU A 1 90 ? 42.766 -8.076 -18.160 1.00 40.66 90 GLU A CA 1
ATOM 705 C C . GLU A 1 90 ? 42.223 -9.405 -17.606 1.00 40.66 90 GLU A C 1
ATOM 707 O O . GLU A 1 90 ? 42.562 -10.469 -18.124 1.00 40.66 90 GLU A O 1
ATOM 712 N N . MET A 1 91 ? 41.344 -9.369 -16.594 1.00 39.00 91 MET A N 1
ATOM 713 C CA . MET A 1 91 ? 40.722 -10.587 -16.049 1.00 39.00 91 MET A CA 1
ATOM 714 C C . MET A 1 91 ? 39.751 -11.226 -17.046 1.00 39.00 91 MET A C 1
ATOM 716 O O . MET A 1 91 ? 39.619 -12.447 -17.085 1.00 39.00 91 MET A O 1
ATOM 720 N N . ILE A 1 92 ? 39.072 -10.406 -17.851 1.00 41.59 92 ILE A N 1
ATOM 721 C CA . ILE A 1 92 ? 38.124 -10.869 -18.868 1.00 41.59 92 ILE A CA 1
ATOM 722 C C . ILE A 1 92 ? 38.897 -11.387 -20.089 1.00 41.59 92 ILE A C 1
ATOM 724 O O . ILE A 1 92 ? 38.652 -12.503 -20.541 1.00 41.59 92 ILE A O 1
ATOM 728 N N . GLU A 1 93 ? 39.883 -10.629 -20.574 1.00 41.94 93 GLU A N 1
ATOM 729 C CA . GLU A 1 93 ? 40.729 -11.016 -21.712 1.00 41.94 93 GLU A CA 1
ATOM 730 C C . GLU A 1 93 ? 41.533 -12.304 -21.438 1.00 41.94 93 GLU A C 1
ATOM 732 O O . GLU A 1 93 ? 41.664 -13.140 -22.334 1.00 41.94 93 GLU A O 1
ATOM 737 N N . GLY A 1 94 ? 41.993 -12.531 -20.200 1.00 44.31 94 GLY A N 1
ATOM 738 C CA . GLY A 1 94 ? 42.661 -13.779 -19.806 1.00 44.31 94 GLY A CA 1
ATOM 739 C C . GLY A 1 94 ? 41.776 -15.027 -19.947 1.00 44.31 94 GLY A C 1
ATOM 740 O O . GLY A 1 94 ? 42.217 -16.035 -20.496 1.00 44.31 94 GLY A O 1
ATOM 741 N N . ILE A 1 95 ? 40.505 -14.945 -19.532 1.00 44.53 95 ILE A N 1
ATOM 742 C CA . ILE A 1 95 ? 39.553 -16.073 -19.576 1.00 44.53 95 ILE A CA 1
ATOM 743 C C . ILE A 1 95 ? 39.234 -16.504 -21.018 1.00 44.53 95 ILE A C 1
ATOM 745 O O . ILE A 1 95 ? 39.060 -17.696 -21.279 1.00 44.53 95 ILE A O 1
ATOM 749 N N . TYR A 1 96 ? 39.164 -15.559 -21.961 1.00 41.84 96 TYR A N 1
ATOM 750 C CA . TYR A 1 96 ? 38.919 -15.872 -23.374 1.00 41.84 96 TYR A CA 1
ATOM 751 C C . TYR A 1 96 ? 40.172 -16.397 -24.089 1.00 41.84 96 TYR A C 1
ATOM 753 O O . TYR A 1 96 ? 40.071 -17.294 -24.931 1.00 41.84 96 TYR A O 1
ATOM 761 N N . LYS A 1 97 ? 41.359 -15.898 -23.718 1.00 45.66 97 LYS A N 1
ATOM 762 C CA . LYS A 1 97 ? 42.632 -16.285 -24.341 1.00 45.66 97 LYS A CA 1
ATOM 763 C C . LYS A 1 97 ? 43.041 -17.727 -24.025 1.00 45.66 97 LYS A C 1
ATOM 765 O O . LYS A 1 97 ? 43.443 -18.441 -24.940 1.00 45.66 97 LYS A O 1
ATOM 770 N N . ASP A 1 98 ? 42.846 -18.184 -22.786 1.00 43.19 98 ASP A N 1
ATOM 771 C CA . ASP A 1 98 ? 43.122 -19.575 -22.372 1.00 43.19 98 ASP A CA 1
ATOM 772 C C . ASP A 1 98 ? 42.215 -20.615 -23.057 1.00 43.19 98 ASP A C 1
ATOM 774 O O . ASP A 1 98 ? 42.514 -21.810 -23.047 1.00 43.19 98 ASP A O 1
ATOM 778 N N . LYS A 1 99 ? 41.112 -20.179 -23.679 1.00 42.47 99 LYS A N 1
ATOM 779 C CA . LYS A 1 99 ? 40.176 -21.040 -24.417 1.00 42.47 99 LYS A CA 1
ATOM 780 C C . LYS A 1 99 ? 40.322 -20.973 -25.943 1.00 42.47 99 LYS A C 1
ATOM 782 O O . LYS A 1 99 ? 39.574 -21.655 -26.638 1.00 42.47 99 LYS A O 1
ATOM 787 N N . GLY A 1 100 ? 41.269 -20.189 -26.468 1.00 39.44 100 GLY A N 1
ATOM 788 C CA . GLY A 1 100 ? 41.539 -20.100 -27.910 1.00 39.44 100 GLY A CA 1
ATOM 789 C C . GLY A 1 100 ? 40.412 -19.464 -28.734 1.00 39.44 100 GLY A C 1
ATOM 790 O O . GLY A 1 100 ? 40.240 -19.814 -29.898 1.00 39.44 100 GLY A O 1
ATOM 791 N N . ILE A 1 101 ? 39.626 -18.570 -28.128 1.00 41.81 101 ILE A N 1
ATOM 792 C CA . ILE A 1 101 ? 38.439 -17.962 -28.744 1.00 41.81 101 ILE A CA 1
ATOM 793 C C . ILE A 1 101 ? 38.832 -16.682 -29.497 1.00 41.81 101 ILE A C 1
ATOM 795 O O . ILE A 1 101 ? 39.318 -15.731 -28.885 1.00 41.81 101 ILE A O 1
ATOM 799 N N . ASP A 1 102 ? 38.577 -16.651 -30.807 1.00 45.31 102 ASP A N 1
ATOM 800 C CA . ASP A 1 102 ? 38.622 -15.439 -31.638 1.00 45.31 102 ASP A CA 1
ATOM 801 C C . ASP A 1 102 ? 37.238 -14.755 -31.663 1.00 45.31 102 ASP A C 1
ATOM 803 O O . ASP A 1 102 ? 36.205 -15.402 -31.489 1.00 45.31 102 ASP A O 1
ATOM 807 N N . VAL A 1 103 ? 37.203 -13.432 -31.834 1.00 44.97 103 VAL A N 1
ATOM 808 C CA . VAL A 1 103 ? 36.035 -12.575 -31.552 1.00 44.97 103 VAL A CA 1
ATOM 809 C C . VAL A 1 103 ? 35.539 -11.806 -32.792 1.00 44.97 103 VAL A C 1
ATOM 811 O O . VAL A 1 103 ? 35.347 -10.589 -32.746 1.00 44.97 103 VAL A O 1
ATOM 814 N N . SER A 1 104 ? 35.287 -12.523 -33.903 1.00 40.03 104 SER A N 1
ATOM 815 C CA . SER A 1 104 ? 34.786 -12.007 -35.203 1.00 40.03 104 SER A CA 1
ATOM 816 C C . SER A 1 104 ? 33.789 -12.995 -35.884 1.00 40.03 104 SER A C 1
ATOM 818 O O . SER A 1 104 ? 34.010 -14.191 -35.764 1.00 40.03 104 SER A O 1
ATOM 820 N N . THR A 1 105 ? 32.682 -12.649 -36.584 1.00 39.59 105 THR A N 1
ATOM 821 C CA . THR A 1 105 ? 32.035 -11.343 -36.914 1.00 39.59 105 THR A CA 1
ATOM 822 C C . THR A 1 105 ? 30.477 -11.344 -36.777 1.00 39.59 105 THR A C 1
ATOM 824 O O . THR A 1 105 ? 29.800 -11.974 -37.587 1.00 39.59 105 THR A O 1
ATOM 827 N N . ARG A 1 106 ? 29.870 -10.588 -35.827 1.00 43.25 106 ARG A N 1
ATOM 828 C CA . ARG A 1 106 ? 28.407 -10.266 -35.727 1.00 43.25 106 ARG A CA 1
ATOM 829 C C . ARG A 1 106 ? 28.100 -9.158 -34.690 1.00 43.25 106 ARG A C 1
ATOM 831 O O . ARG A 1 106 ? 29.009 -8.738 -33.985 1.00 43.25 106 ARG A O 1
ATOM 838 N N . ASN A 1 107 ? 26.830 -8.718 -34.599 1.00 41.59 107 ASN A N 1
ATOM 839 C CA . ASN A 1 107 ? 26.353 -7.635 -33.716 1.00 41.59 107 ASN A CA 1
ATOM 840 C C . ASN A 1 107 ? 25.157 -8.046 -32.823 1.00 41.59 107 ASN A C 1
ATOM 842 O O . ASN A 1 107 ? 24.025 -8.127 -33.300 1.00 41.59 107 ASN A O 1
ATOM 846 N N . LEU A 1 108 ? 25.374 -8.207 -31.514 1.00 41.31 108 LEU A N 1
ATOM 847 C CA . LEU A 1 108 ? 24.313 -8.285 -30.495 1.00 41.31 108 LEU A CA 1
ATOM 848 C C . LEU A 1 108 ? 23.911 -6.900 -29.971 1.00 41.31 108 LEU A C 1
ATOM 850 O O . LEU A 1 108 ? 24.783 -6.125 -29.581 1.00 41.31 108 LEU A O 1
ATOM 854 N N . ARG A 1 109 ? 22.603 -6.627 -29.838 1.00 45.12 109 ARG A N 1
ATOM 855 C CA . ARG A 1 109 ? 22.102 -5.535 -28.988 1.00 45.12 109 ARG A CA 1
ATOM 856 C C . ARG A 1 109 ? 21.504 -6.095 -27.705 1.00 45.12 109 ARG A C 1
ATOM 858 O O . ARG A 1 109 ? 20.474 -6.758 -27.729 1.00 45.12 109 ARG A O 1
ATOM 865 N N . VAL A 1 110 ? 22.138 -5.771 -26.582 1.00 45.62 110 VAL A N 1
ATOM 866 C CA . VAL A 1 110 ? 21.578 -5.990 -25.246 1.00 45.62 110 VAL A CA 1
ATOM 867 C C . VAL A 1 110 ? 20.963 -4.676 -24.788 1.00 45.62 110 VAL A C 1
ATOM 869 O O . VAL A 1 110 ? 21.686 -3.699 -24.597 1.00 45.62 110 VAL A O 1
ATOM 872 N N . LYS A 1 111 ? 19.642 -4.638 -24.613 1.00 49.66 111 LYS A N 1
ATOM 873 C CA . LYS A 1 111 ? 18.972 -3.497 -23.996 1.00 49.66 111 LYS A CA 1
ATOM 874 C C . LYS A 1 111 ? 18.749 -3.802 -22.516 1.00 49.66 111 LYS A C 1
ATOM 876 O O . LYS A 1 111 ? 17.944 -4.654 -22.152 1.00 49.66 111 LYS A O 1
ATOM 881 N N . LEU A 1 112 ? 19.468 -3.075 -21.665 1.00 51.38 112 LEU A N 1
ATOM 882 C CA . LEU A 1 112 ? 19.182 -2.999 -20.236 1.00 51.38 112 LEU A CA 1
ATOM 883 C C . LEU A 1 112 ? 18.244 -1.814 -20.016 1.00 51.38 112 LEU A C 1
ATOM 885 O O . LEU A 1 112 ? 18.639 -0.671 -20.235 1.00 51.38 112 LEU A O 1
ATOM 889 N N . THR A 1 113 ? 17.005 -2.083 -19.613 1.00 56.44 113 THR A N 1
ATOM 890 C CA . THR A 1 113 ? 16.048 -1.029 -19.262 1.00 56.44 113 THR A CA 1
ATOM 891 C C . THR A 1 113 ? 16.070 -0.843 -17.747 1.00 56.44 113 THR A C 1
ATOM 893 O O . THR A 1 113 ? 15.627 -1.724 -17.011 1.00 56.44 113 THR A O 1
ATOM 896 N N . GLU A 1 114 ? 16.584 0.291 -17.264 1.00 60.38 114 GLU A N 1
ATOM 897 C CA . GLU A 1 114 ? 16.447 0.652 -15.850 1.00 60.38 114 GLU A CA 1
ATOM 898 C C . GLU A 1 114 ? 14.967 0.900 -15.539 1.00 60.38 114 GLU A C 1
ATOM 900 O O . GLU A 1 114 ? 14.314 1.750 -16.149 1.00 60.38 114 GLU A O 1
ATOM 905 N N . GLN A 1 115 ? 14.410 0.118 -14.615 1.00 66.19 115 GLN A N 1
ATOM 906 C CA . GLN A 1 115 ? 13.007 0.235 -14.254 1.00 66.19 115 GLN A CA 1
ATOM 907 C C . GLN A 1 115 ? 12.829 1.396 -13.274 1.00 66.19 115 GLN A C 1
ATOM 909 O O . GLN A 1 115 ? 13.274 1.324 -12.131 1.00 66.19 115 GLN A O 1
ATOM 914 N N . VAL A 1 116 ? 12.132 2.452 -13.699 1.00 70.19 116 VAL A N 1
ATOM 915 C CA . VAL A 1 116 ? 11.724 3.542 -12.802 1.00 70.19 116 VAL A CA 1
ATOM 916 C C . VAL A 1 116 ? 10.759 2.980 -11.755 1.00 70.19 116 VAL A C 1
ATOM 918 O O . VAL A 1 116 ? 9.604 2.676 -12.055 1.00 70.19 116 VAL A O 1
ATOM 921 N N . ILE A 1 117 ? 11.229 2.829 -10.515 1.00 85.25 117 ILE A N 1
ATOM 922 C CA . ILE A 1 117 ? 10.415 2.341 -9.395 1.00 85.25 117 ILE A CA 1
ATOM 923 C C . ILE A 1 117 ? 9.609 3.512 -8.830 1.00 85.25 117 ILE A C 1
ATOM 925 O O . ILE A 1 117 ? 9.960 4.131 -7.823 1.00 85.25 117 ILE A O 1
ATOM 929 N N . ASP A 1 118 ? 8.507 3.827 -9.506 1.00 91.94 118 ASP A N 1
ATOM 930 C CA . ASP A 1 118 ? 7.496 4.731 -8.974 1.00 91.94 118 ASP A CA 1
ATOM 931 C C . ASP A 1 118 ? 6.725 4.095 -7.793 1.00 91.94 118 ASP A C 1
ATOM 933 O O . ASP A 1 118 ? 6.840 2.904 -7.480 1.00 91.94 118 ASP A O 1
ATOM 937 N N . THR A 1 119 ? 5.917 4.917 -7.119 1.00 94.38 119 THR A N 1
ATOM 938 C CA . THR A 1 119 ? 5.149 4.500 -5.935 1.00 94.38 119 THR A CA 1
ATOM 939 C C . THR A 1 119 ? 4.173 3.365 -6.263 1.00 94.38 119 THR A C 1
ATOM 941 O O . THR A 1 119 ? 4.139 2.374 -5.537 1.00 94.38 119 THR A O 1
ATOM 944 N N . GLU A 1 120 ? 3.416 3.463 -7.357 1.00 95.56 120 GLU A N 1
ATOM 945 C CA . GLU A 1 120 ? 2.444 2.444 -7.767 1.00 95.56 120 GLU A CA 1
ATOM 946 C C . GLU A 1 120 ? 3.128 1.145 -8.204 1.00 95.56 120 GLU A C 1
ATOM 948 O O . GLU A 1 120 ? 2.671 0.053 -7.868 1.00 95.56 120 GLU A O 1
ATOM 953 N N . SER A 1 121 ? 4.258 1.248 -8.909 1.00 94.25 121 SER A N 1
ATOM 954 C CA . SER A 1 121 ? 5.060 0.091 -9.319 1.00 94.25 121 SER A CA 1
ATOM 955 C C . SER A 1 121 ? 5.582 -0.697 -8.114 1.00 94.25 121 SER A C 1
ATOM 957 O O . SER A 1 121 ? 5.616 -1.927 -8.163 1.00 94.25 121 SER A O 1
ATOM 959 N N . ARG A 1 122 ? 5.890 -0.028 -6.991 1.00 95.88 122 ARG A N 1
ATOM 960 C CA . ARG A 1 122 ? 6.221 -0.694 -5.718 1.00 95.88 122 ARG A CA 1
ATOM 961 C C . ARG A 1 122 ? 5.022 -1.367 -5.046 1.00 95.88 122 ARG A C 1
ATOM 963 O O . ARG A 1 122 ? 5.220 -2.405 -4.419 1.00 95.88 122 ARG A O 1
ATOM 970 N N . PHE A 1 123 ? 3.802 -0.847 -5.197 1.00 98.19 123 PHE A N 1
ATOM 971 C CA . PHE A 1 123 ? 2.591 -1.561 -4.766 1.00 98.19 123 PHE A CA 1
ATOM 972 C C . PHE A 1 123 ? 2.353 -2.822 -5.602 1.00 98.19 123 PHE A C 1
ATOM 974 O O . PHE A 1 123 ? 2.257 -3.904 -5.023 1.00 98.19 123 PHE A O 1
ATOM 981 N N . ARG A 1 124 ? 2.348 -2.701 -6.938 1.00 97.81 124 ARG A N 1
ATOM 982 C CA . ARG A 1 124 ? 2.164 -3.831 -7.867 1.00 97.81 124 ARG A CA 1
ATOM 983 C C . ARG A 1 124 ? 3.160 -4.962 -7.597 1.00 97.81 124 ARG A C 1
ATOM 985 O O . ARG A 1 124 ? 2.762 -6.074 -7.263 1.00 97.81 124 ARG A O 1
ATOM 992 N N . ALA A 1 125 ? 4.460 -4.659 -7.618 1.00 97.00 125 ALA A N 1
ATOM 993 C CA . ALA A 1 125 ? 5.512 -5.663 -7.446 1.00 97.00 125 ALA A CA 1
ATOM 994 C C . ALA A 1 125 ? 5.452 -6.393 -6.089 1.00 97.00 125 ALA A C 1
ATOM 996 O O . ALA A 1 125 ? 5.725 -7.594 -6.010 1.00 97.00 125 ALA A O 1
ATOM 997 N N . ILE A 1 126 ? 5.074 -5.691 -5.013 1.00 98.56 126 ILE A N 1
ATOM 998 C CA . ILE A 1 126 ? 4.898 -6.302 -3.689 1.00 98.56 126 ILE A CA 1
ATOM 999 C C . ILE A 1 126 ? 3.610 -7.132 -3.617 1.00 98.56 126 ILE A C 1
ATOM 1001 O O . ILE A 1 126 ? 3.627 -8.210 -3.025 1.00 98.56 126 ILE A O 1
ATOM 1005 N N . ASN A 1 127 ? 2.518 -6.686 -4.238 1.00 98.56 127 ASN A N 1
ATOM 1006 C CA . ASN A 1 127 ? 1.287 -7.465 -4.342 1.00 98.56 127 ASN A CA 1
ATOM 1007 C C . ASN A 1 127 ? 1.510 -8.773 -5.134 1.00 98.56 127 ASN A C 1
ATOM 1009 O O . ASN A 1 127 ? 1.119 -9.844 -4.669 1.00 98.56 127 ASN A O 1
ATOM 1013 N N . ASP A 1 128 ? 2.235 -8.713 -6.254 1.00 98.25 128 ASP A N 1
ATOM 1014 C CA . ASP A 1 128 ? 2.634 -9.886 -7.046 1.00 98.25 128 ASP A CA 1
ATOM 1015 C C . ASP A 1 128 ? 3.588 -10.816 -6.284 1.00 98.25 128 ASP A C 1
ATOM 1017 O O . ASP A 1 128 ? 3.528 -12.042 -6.415 1.00 98.25 128 ASP A O 1
ATOM 1021 N N . TYR A 1 129 ? 4.500 -10.265 -5.479 1.00 98.44 129 TYR A N 1
ATOM 1022 C CA . TYR A 1 129 ? 5.328 -11.061 -4.571 1.00 98.44 129 TYR A CA 1
ATOM 1023 C C . TYR A 1 129 ? 4.474 -11.758 -3.501 1.00 98.44 129 TYR A C 1
ATOM 1025 O O . TYR A 1 129 ? 4.646 -12.957 -3.279 1.00 98.44 129 TYR A O 1
ATOM 1033 N N . ALA A 1 130 ? 3.529 -11.049 -2.879 1.00 98.62 130 ALA A N 1
ATOM 1034 C CA . ALA A 1 130 ? 2.641 -11.596 -1.857 1.00 98.62 130 ALA A CA 1
ATOM 1035 C C . ALA A 1 130 ? 1.792 -12.757 -2.401 1.00 98.62 130 ALA A C 1
ATOM 1037 O O . ALA A 1 130 ? 1.796 -13.840 -1.813 1.00 98.62 130 ALA A O 1
ATOM 1038 N N . ALA A 1 131 ? 1.166 -12.569 -3.568 1.00 98.25 131 ALA A N 1
ATOM 1039 C CA . ALA A 1 131 ? 0.382 -13.601 -4.243 1.00 98.25 131 ALA A CA 1
ATOM 1040 C C . ALA A 1 131 ? 1.221 -14.853 -4.563 1.00 98.25 131 ALA A C 1
ATOM 1042 O O . ALA A 1 131 ? 0.812 -15.969 -4.242 1.00 98.25 131 ALA A O 1
ATOM 1043 N N . ARG A 1 132 ? 2.438 -14.680 -5.107 1.00 98.25 132 ARG A N 1
ATOM 1044 C CA . ARG A 1 132 ? 3.380 -15.788 -5.378 1.00 98.25 132 ARG A CA 1
ATOM 1045 C C . ARG A 1 132 ? 3.857 -16.525 -4.120 1.00 98.25 132 ARG A C 1
ATOM 1047 O O . ARG A 1 132 ? 4.322 -17.653 -4.231 1.00 98.25 132 ARG A O 1
ATOM 1054 N N . ASN A 1 133 ? 3.747 -15.909 -2.942 1.00 98.44 133 ASN A N 1
ATOM 1055 C CA . ASN A 1 133 ? 4.142 -16.487 -1.654 1.00 98.44 133 ASN A CA 1
ATOM 1056 C C . ASN A 1 133 ? 2.944 -17.003 -0.826 1.00 98.44 133 ASN A C 1
ATOM 1058 O O . ASN A 1 133 ? 3.123 -17.342 0.340 1.00 98.44 133 ASN A O 1
ATOM 1062 N N . GLY A 1 134 ? 1.734 -17.070 -1.398 1.00 98.25 134 GLY A N 1
ATOM 1063 C CA . GLY A 1 134 ? 0.544 -17.614 -0.725 1.00 98.25 134 GLY A CA 1
ATOM 1064 C C . GLY A 1 134 ? -0.189 -16.643 0.212 1.00 98.25 134 GLY A C 1
ATOM 1065 O O . GLY A 1 134 ? -1.074 -17.066 0.955 1.00 98.25 134 GLY A O 1
ATOM 1066 N N . TYR A 1 135 ? 0.144 -15.352 0.174 1.00 98.69 135 TYR A N 1
ATOM 1067 C CA . TYR A 1 135 ? -0.556 -14.294 0.910 1.00 98.69 135 TYR A CA 1
ATOM 1068 C C . TYR A 1 135 ? -1.659 -13.690 0.038 1.00 98.69 135 TYR A C 1
ATOM 1070 O O . TYR A 1 135 ? -1.588 -13.730 -1.193 1.00 98.69 135 TYR A O 1
ATOM 1078 N N . ALA A 1 136 ? -2.677 -13.093 0.658 1.00 98.25 136 ALA A N 1
ATOM 1079 C CA . ALA A 1 136 ? -3.795 -12.539 -0.100 1.00 98.25 136 ALA A CA 1
ATOM 1080 C C . ALA A 1 136 ? -3.364 -11.340 -0.944 1.00 98.25 136 ALA A C 1
ATOM 1082 O O . ALA A 1 136 ? -3.739 -11.248 -2.114 1.00 98.25 136 ALA A O 1
ATOM 1083 N N . ALA A 1 137 ? -2.590 -10.441 -0.342 1.00 98.62 137 ALA A N 1
ATOM 1084 C CA . ALA A 1 137 ? -2.085 -9.211 -0.934 1.00 98.62 137 ALA A CA 1
ATOM 1085 C C . ALA A 1 137 ? -0.880 -8.703 -0.127 1.00 98.62 137 ALA A C 1
ATOM 1087 O O . ALA A 1 137 ? -0.552 -9.248 0.931 1.00 98.62 137 ALA A O 1
ATOM 1088 N N . GLY A 1 138 ? -0.237 -7.638 -0.597 1.00 98.50 138 GLY A N 1
ATOM 1089 C CA . GLY A 1 138 ? 0.836 -6.977 0.137 1.00 98.50 138 GLY A CA 1
ATOM 1090 C C . GLY A 1 138 ? 1.003 -5.517 -0.261 1.00 98.50 138 GLY A C 1
ATOM 1091 O O . GLY A 1 138 ? 0.500 -5.091 -1.298 1.00 98.50 138 GLY A O 1
ATOM 1092 N N . PHE A 1 139 ? 1.718 -4.755 0.566 1.00 98.75 139 PHE A N 1
ATOM 1093 C CA . PHE A 1 139 ? 2.027 -3.348 0.305 1.00 98.75 139 PHE A CA 1
ATOM 1094 C C . PHE A 1 139 ? 3.379 -2.920 0.916 1.00 98.75 139 PHE A C 1
ATOM 1096 O O . PHE A 1 139 ? 3.858 -3.532 1.876 1.00 98.75 139 PHE A O 1
ATOM 1103 N N . PRO A 1 140 ? 4.038 -1.883 0.370 1.00 98.44 140 PRO A N 1
ATOM 1104 C CA . PRO A 1 140 ? 5.251 -1.306 0.951 1.00 98.44 140 PRO A CA 1
ATOM 1105 C C . PRO A 1 140 ? 4.986 -0.480 2.215 1.00 98.44 140 PRO A C 1
ATOM 1107 O O . PRO A 1 140 ? 4.095 0.363 2.235 1.00 98.44 140 PRO A O 1
ATOM 1110 N N . ASN A 1 141 ? 5.878 -0.580 3.206 1.00 97.88 141 ASN A N 1
ATOM 1111 C CA . ASN A 1 141 ? 5.984 0.431 4.273 1.00 97.88 141 ASN A CA 1
ATOM 1112 C C . ASN A 1 141 ? 6.980 1.567 3.938 1.00 97.88 141 ASN A C 1
ATOM 1114 O O . ASN A 1 141 ? 7.255 2.426 4.767 1.00 97.88 141 ASN A O 1
ATOM 1118 N N . PHE A 1 142 ? 7.553 1.551 2.729 1.00 97.69 142 PHE A N 1
ATOM 1119 C CA . PHE A 1 142 ? 8.524 2.522 2.202 1.00 97.69 142 PHE A CA 1
ATOM 1120 C C . PHE A 1 142 ? 9.836 2.703 2.984 1.00 97.69 142 PHE A C 1
ATOM 1122 O O . PHE A 1 142 ? 10.637 3.571 2.623 1.00 97.69 142 PHE A O 1
ATOM 1129 N N . HIS A 1 143 ? 10.132 1.843 3.961 1.00 97.56 143 HIS A N 1
ATOM 1130 C CA . HIS A 1 143 ? 11.497 1.686 4.464 1.00 97.56 143 HIS A CA 1
ATOM 1131 C C . HIS A 1 143 ? 12.339 0.883 3.464 1.00 97.56 143 HIS A C 1
ATOM 1133 O O . HIS A 1 143 ? 11.824 0.072 2.679 1.00 97.56 143 HIS A O 1
ATOM 1139 N N . GLN A 1 144 ? 13.646 1.117 3.497 1.00 95.19 144 GLN A N 1
ATOM 1140 C CA . GLN A 1 144 ? 14.641 0.358 2.750 1.00 95.19 144 GLN A CA 1
ATOM 1141 C C . GLN A 1 144 ? 15.952 0.300 3.532 1.00 95.19 144 GLN A C 1
ATOM 1143 O O . GLN A 1 144 ? 16.234 1.193 4.330 1.00 95.19 144 GLN A O 1
ATOM 1148 N N . ALA A 1 145 ? 16.742 -0.738 3.289 1.00 94.12 145 ALA A N 1
ATOM 1149 C CA . ALA A 1 145 ? 18.073 -0.910 3.858 1.00 94.12 145 ALA A CA 1
ATOM 1150 C C . ALA A 1 145 ? 18.993 -1.581 2.831 1.00 94.12 145 ALA A C 1
ATOM 1152 O O . ALA A 1 145 ? 18.513 -2.188 1.877 1.00 94.12 145 ALA A O 1
ATOM 1153 N N . ASN A 1 146 ? 20.303 -1.494 3.038 1.00 93.38 146 ASN A N 1
ATOM 1154 C CA . ASN A 1 146 ? 21.292 -2.314 2.346 1.00 93.38 146 ASN A CA 1
ATOM 1155 C C . ASN A 1 146 ? 22.203 -2.915 3.421 1.00 93.38 146 ASN A C 1
ATOM 1157 O O . ASN A 1 146 ? 22.799 -2.173 4.200 1.00 93.38 146 ASN A O 1
ATOM 1161 N N . TYR A 1 147 ? 22.253 -4.245 3.492 1.00 88.62 147 TYR A N 1
ATOM 1162 C CA . TYR A 1 147 ? 23.005 -4.987 4.512 1.00 88.62 147 TYR A CA 1
ATOM 1163 C C . TYR A 1 147 ? 24.310 -5.601 3.969 1.00 88.62 147 TYR A C 1
ATOM 1165 O O . TYR A 1 147 ? 24.965 -6.355 4.679 1.00 88.62 147 TYR A O 1
ATOM 1173 N N . GLY A 1 148 ? 24.685 -5.280 2.724 1.00 88.44 148 GLY A N 1
ATOM 1174 C CA . GLY A 1 148 ? 25.826 -5.855 1.999 1.00 88.44 148 GLY A CA 1
ATOM 1175 C C . GLY A 1 148 ? 25.389 -6.606 0.739 1.00 88.44 148 GLY A C 1
ATOM 1176 O O . GLY A 1 148 ? 25.970 -6.407 -0.324 1.00 88.44 148 GLY A O 1
ATOM 1177 N N . ASP A 1 149 ? 24.291 -7.361 0.832 1.00 88.81 149 ASP A N 1
ATOM 1178 C CA . ASP A 1 149 ? 23.747 -8.209 -0.246 1.00 88.81 149 ASP A CA 1
ATOM 1179 C C . ASP A 1 149 ? 22.672 -7.495 -1.100 1.00 88.81 149 ASP A C 1
ATOM 1181 O O . ASP A 1 149 ? 21.696 -8.092 -1.568 1.00 88.81 149 ASP A O 1
ATOM 1185 N N . GLY A 1 150 ? 22.827 -6.179 -1.267 1.00 87.94 150 GLY A N 1
ATOM 1186 C CA . GLY A 1 150 ? 21.933 -5.326 -2.049 1.00 87.94 150 GLY A CA 1
ATOM 1187 C C . GLY A 1 150 ? 20.792 -4.681 -1.253 1.00 87.94 150 GLY A C 1
ATOM 1188 O O . GLY A 1 150 ? 20.641 -4.848 -0.040 1.00 87.94 150 GLY A O 1
ATOM 1189 N N . VAL A 1 151 ? 19.987 -3.875 -1.954 1.00 90.44 151 VAL A N 1
ATOM 1190 C CA . VAL A 1 151 ? 18.885 -3.113 -1.349 1.00 90.44 151 VAL A CA 1
ATOM 1191 C C . VAL A 1 151 ? 17.684 -4.021 -1.090 1.00 90.44 151 VAL A C 1
ATOM 1193 O O . VAL A 1 151 ? 17.198 -4.710 -1.987 1.00 90.44 151 VAL A O 1
ATOM 1196 N N . VAL A 1 152 ? 17.157 -3.963 0.130 1.00 95.12 152 VAL A N 1
ATOM 1197 C CA . VAL A 1 152 ? 15.909 -4.613 0.537 1.00 95.12 152 VAL A CA 1
ATOM 1198 C C . VAL A 1 152 ? 14.826 -3.583 0.837 1.00 95.12 152 VAL A C 1
ATOM 1200 O O . VAL A 1 152 ? 15.081 -2.526 1.416 1.00 95.12 152 VAL A O 1
ATOM 1203 N N . PHE A 1 153 ? 13.592 -3.908 0.467 1.00 97.31 153 PHE A N 1
ATOM 1204 C CA . PHE A 1 153 ? 12.399 -3.106 0.703 1.00 97.31 153 PHE A CA 1
ATOM 1205 C C . PHE A 1 153 ? 11.543 -3.709 1.813 1.00 97.31 153 PHE A C 1
ATOM 1207 O O . PHE A 1 153 ? 11.183 -4.890 1.778 1.00 97.31 153 PHE A O 1
ATOM 1214 N N . GLY A 1 154 ? 11.168 -2.864 2.778 1.00 98.00 154 GLY A N 1
ATOM 1215 C CA . GLY A 1 154 ? 10.183 -3.213 3.792 1.00 98.00 154 GLY A CA 1
ATOM 1216 C C . GLY A 1 154 ? 8.828 -3.487 3.139 1.00 98.00 154 GLY A C 1
ATOM 1217 O O . GLY A 1 154 ? 8.286 -2.647 2.408 1.00 98.00 154 GLY A O 1
ATOM 1218 N N . THR A 1 155 ? 8.346 -4.705 3.366 1.00 98.69 155 THR A N 1
ATOM 1219 C CA . THR A 1 155 ? 7.254 -5.352 2.642 1.00 98.69 155 THR A CA 1
ATOM 1220 C C . THR A 1 155 ? 6.279 -5.954 3.644 1.00 98.69 155 THR A C 1
ATOM 1222 O O . THR A 1 155 ? 6.670 -6.787 4.463 1.00 98.69 155 THR A O 1
ATOM 1225 N N . ILE A 1 156 ? 5.016 -5.538 3.577 1.00 98.81 156 ILE A N 1
ATOM 1226 C CA . ILE A 1 156 ? 3.928 -6.069 4.397 1.00 98.81 156 ILE A CA 1
ATOM 1227 C C . ILE A 1 156 ? 3.156 -7.097 3.575 1.00 98.81 156 ILE A C 1
ATOM 1229 O O . ILE A 1 156 ? 2.764 -6.814 2.443 1.00 98.81 156 ILE A O 1
ATOM 1233 N N . LEU A 1 157 ? 2.924 -8.272 4.152 1.00 98.88 157 LEU A N 1
ATOM 1234 C CA . LEU A 1 157 ? 2.167 -9.371 3.561 1.00 98.88 157 LEU A CA 1
ATOM 1235 C C . LEU A 1 157 ? 0.911 -9.620 4.397 1.00 98.88 157 LEU A C 1
ATOM 1237 O O . LEU A 1 157 ? 0.994 -9.775 5.615 1.00 98.88 157 LEU A O 1
ATOM 1241 N N . LEU A 1 158 ? -0.253 -9.654 3.755 1.00 98.81 158 LEU A N 1
ATOM 1242 C CA . LEU A 1 158 ? -1.549 -9.801 4.414 1.00 98.81 158 LEU A CA 1
ATOM 1243 C C . LEU A 1 158 ? -2.034 -11.252 4.352 1.00 98.81 158 LEU A C 1
ATOM 1245 O O . LEU A 1 158 ? -2.059 -11.858 3.276 1.00 98.81 158 LEU A O 1
ATOM 1249 N N . LYS A 1 159 ? -2.454 -11.814 5.488 1.00 98.75 159 LYS A N 1
ATOM 1250 C CA . LYS A 1 159 ? -2.946 -13.199 5.539 1.00 98.75 159 LYS A CA 1
ATOM 1251 C C . LYS A 1 159 ? -4.368 -13.320 4.984 1.00 98.75 159 LYS A C 1
ATOM 1253 O O . LYS A 1 159 ? -5.161 -12.381 5.052 1.00 98.75 159 LYS A O 1
ATOM 1258 N N . ASN A 1 160 ? -4.680 -14.483 4.414 1.00 98.56 160 ASN A N 1
ATOM 1259 C CA . ASN A 1 160 ? -5.882 -14.693 3.601 1.00 98.56 160 ASN A CA 1
ATOM 1260 C C . ASN A 1 160 ? -7.194 -14.532 4.377 1.00 98.56 160 ASN A C 1
ATOM 1262 O O . ASN A 1 160 ? -8.169 -14.010 3.848 1.00 98.56 160 ASN A O 1
ATOM 1266 N N . GLU A 1 161 ? -7.218 -14.929 5.643 1.00 98.56 161 GLU A N 1
ATOM 1267 C CA . GLU A 1 161 ? -8.399 -14.883 6.496 1.00 98.56 161 GLU A CA 1
ATOM 1268 C C . GLU A 1 161 ? -8.905 -13.451 6.772 1.00 98.56 161 GLU A C 1
ATOM 1270 O O . GLU A 1 161 ? -10.098 -13.269 7.028 1.00 98.56 161 GLU A O 1
ATOM 1275 N N . PHE A 1 162 ? -8.048 -12.432 6.630 1.00 98.56 162 PHE A N 1
ATOM 1276 C CA . PHE A 1 162 ? -8.345 -11.021 6.920 1.00 98.56 162 PHE A CA 1
ATOM 1277 C C . PHE A 1 162 ? -8.667 -10.157 5.693 1.00 98.56 162 PHE A C 1
ATOM 1279 O O . PHE A 1 162 ? -9.007 -8.982 5.853 1.00 98.56 162 PHE A O 1
ATOM 1286 N N . VAL A 1 163 ? -8.559 -10.715 4.484 1.00 98.69 163 VAL A N 1
ATOM 1287 C CA . VAL A 1 163 ? -8.587 -9.959 3.224 1.00 98.69 163 VAL A CA 1
ATOM 1288 C C . VAL A 1 163 ? -9.679 -10.467 2.291 1.00 98.69 163 VAL A C 1
ATOM 1290 O O . VAL A 1 163 ? -9.906 -11.669 2.180 1.00 98.69 163 VAL A O 1
ATOM 1293 N N . GLU A 1 164 ? -10.299 -9.550 1.556 1.00 98.69 164 GLU A N 1
ATOM 1294 C CA . GLU A 1 164 ? -11.026 -9.853 0.323 1.00 98.69 164 GLU A CA 1
ATOM 1295 C C . GLU A 1 164 ? -10.403 -9.077 -0.847 1.00 98.69 164 GLU A C 1
ATOM 1297 O O . GLU A 1 164 ? -9.889 -7.972 -0.672 1.00 98.69 164 GLU A O 1
ATOM 1302 N N . LYS A 1 165 ? -10.412 -9.670 -2.044 1.00 98.56 165 LYS A N 1
ATOM 1303 C CA . LYS A 1 165 ? -9.938 -9.038 -3.281 1.00 98.56 165 LYS A CA 1
ATOM 1304 C C . LYS A 1 165 ? -11.104 -8.849 -4.233 1.00 98.56 165 LYS A C 1
ATOM 1306 O O . LYS A 1 165 ? -11.879 -9.784 -4.423 1.00 98.56 165 LYS A O 1
ATOM 1311 N N . ARG A 1 166 ? -11.193 -7.675 -4.854 1.00 98.44 166 ARG A N 1
ATOM 1312 C CA . ARG A 1 166 ? -12.175 -7.368 -5.899 1.00 98.44 166 ARG A CA 1
ATOM 1313 C C . ARG A 1 166 ? -11.518 -6.596 -7.030 1.00 98.44 166 ARG A C 1
ATOM 1315 O O . ARG A 1 166 ? -10.623 -5.797 -6.777 1.00 98.44 166 ARG A O 1
ATOM 1322 N N . ASP A 1 167 ? -12.030 -6.777 -8.236 1.00 98.31 167 ASP A N 1
ATOM 1323 C CA . ASP A 1 167 ? -11.885 -5.781 -9.291 1.00 98.31 167 ASP A CA 1
ATOM 1324 C C . ASP A 1 167 ? -13.095 -4.849 -9.196 1.00 98.31 167 ASP A C 1
ATOM 1326 O O . ASP A 1 167 ? -14.234 -5.314 -9.132 1.00 98.31 167 ASP A O 1
ATOM 1330 N N . VAL A 1 168 ? -12.850 -3.541 -9.129 1.00 98.44 168 VAL A N 1
ATOM 1331 C CA . VAL A 1 168 ? -13.895 -2.510 -9.018 1.00 98.44 168 VAL A CA 1
ATOM 1332 C C . VAL A 1 168 ? -13.703 -1.521 -10.158 1.00 98.44 168 VAL A C 1
ATOM 1334 O O . VAL A 1 168 ? -12.568 -1.134 -10.447 1.00 98.44 168 VAL A O 1
ATOM 1337 N N . THR A 1 169 ? -14.775 -1.112 -10.835 1.00 98.25 169 THR A N 1
ATOM 1338 C CA . THR A 1 169 ? -14.643 -0.187 -11.967 1.00 98.25 169 THR A CA 1
AT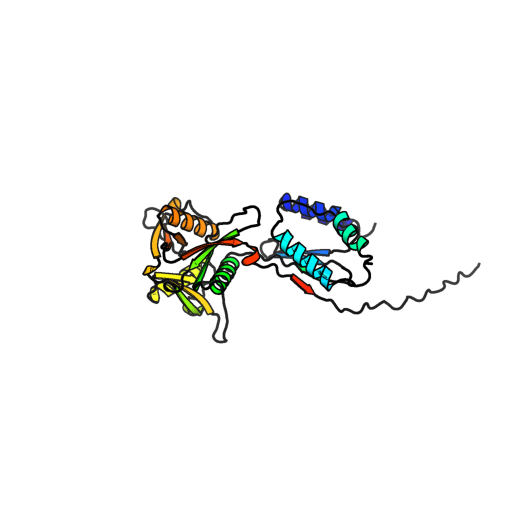OM 1339 C C . THR A 1 169 ? -14.122 1.173 -11.501 1.00 98.25 169 THR A C 1
ATOM 1341 O O . THR A 1 169 ? -14.449 1.667 -10.418 1.00 98.25 169 THR A O 1
ATOM 1344 N N . ALA A 1 170 ? -13.332 1.831 -12.349 1.00 98.12 170 ALA A N 1
ATOM 1345 C CA . ALA A 1 170 ? -12.903 3.202 -12.107 1.00 98.12 170 ALA A CA 1
ATOM 1346 C C . ALA A 1 170 ? -14.114 4.136 -11.928 1.00 98.12 170 ALA A C 1
ATOM 1348 O O . ALA A 1 170 ? -14.054 5.047 -11.106 1.00 98.12 170 ALA A O 1
ATOM 1349 N N . ALA A 1 171 ? -15.225 3.865 -12.625 1.00 98.06 171 ALA A N 1
ATOM 1350 C CA . ALA A 1 171 ? -16.470 4.621 -12.529 1.00 98.06 171 ALA A CA 1
ATOM 1351 C C . ALA A 1 171 ? -17.162 4.487 -11.158 1.00 98.06 171 ALA A C 1
ATOM 1353 O O . ALA A 1 171 ? -17.542 5.508 -10.588 1.00 98.06 171 ALA A O 1
ATOM 1354 N N . GLU A 1 172 ? -17.269 3.277 -10.594 1.00 98.19 172 GLU A N 1
ATOM 1355 C CA . GLU A 1 172 ? -17.783 3.050 -9.227 1.00 98.19 172 GLU A CA 1
ATOM 1356 C C . GLU A 1 172 ? -16.939 3.761 -8.160 1.00 98.19 172 GLU A C 1
ATOM 1358 O O . GLU A 1 172 ? -17.461 4.188 -7.134 1.00 98.19 172 GLU A O 1
ATOM 1363 N N . LEU A 1 173 ? -15.640 3.932 -8.421 1.00 98.38 173 LEU A N 1
ATOM 1364 C CA . LEU A 1 173 ? -14.704 4.662 -7.562 1.00 98.38 173 LEU A CA 1
ATOM 1365 C C . LEU A 1 173 ? -14.670 6.180 -7.842 1.00 98.38 173 LEU A C 1
ATOM 1367 O O . LEU A 1 173 ? -13.849 6.890 -7.264 1.00 98.38 173 LEU A O 1
ATOM 1371 N N . GLY A 1 174 ? -15.532 6.706 -8.720 1.00 98.25 174 GLY A N 1
ATOM 1372 C CA . GLY A 1 174 ? -15.603 8.139 -9.037 1.00 98.25 174 GLY A CA 1
ATOM 1373 C C . GLY A 1 174 ? -14.504 8.654 -9.979 1.00 98.25 174 GLY A C 1
ATOM 1374 O O . GLY A 1 174 ? -14.246 9.853 -10.024 1.00 98.25 174 GLY A O 1
ATOM 1375 N N . ASN A 1 175 ? -13.866 7.762 -10.740 1.00 97.81 175 ASN A N 1
ATOM 1376 C CA . ASN A 1 175 ? -12.762 8.011 -11.677 1.00 97.81 175 ASN A CA 1
ATOM 1377 C C . ASN A 1 175 ? -11.572 8.777 -11.054 1.00 97.81 175 ASN A C 1
ATOM 1379 O O . ASN A 1 175 ? -11.202 9.848 -11.542 1.00 97.81 175 ASN A O 1
ATOM 1383 N N . PRO A 1 176 ? -10.947 8.248 -9.983 1.00 97.88 176 PRO A N 1
ATOM 1384 C CA . PRO A 1 176 ? -9.901 8.952 -9.248 1.00 97.88 176 PRO A CA 1
ATOM 1385 C C . PRO A 1 176 ? -8.637 9.155 -10.114 1.00 97.88 176 PRO A C 1
ATOM 1387 O O . PRO A 1 176 ? -8.076 8.164 -10.600 1.00 97.88 176 PRO A O 1
ATOM 1390 N N . PRO A 1 177 ? -8.168 10.406 -10.311 1.00 96.06 177 PRO A N 1
ATOM 1391 C CA . PRO A 1 177 ? -7.101 10.726 -11.265 1.00 96.06 177 PRO A CA 1
ATOM 1392 C C . PRO A 1 177 ? -5.669 10.503 -10.748 1.00 96.06 177 PRO A C 1
ATOM 1394 O O . PRO A 1 177 ? -4.731 10.567 -11.541 1.00 96.06 177 PRO A O 1
ATOM 1397 N N . ASP A 1 178 ? -5.467 10.290 -9.445 1.00 96.25 178 ASP A N 1
ATOM 1398 C CA . ASP A 1 178 ? -4.141 10.235 -8.816 1.00 96.25 178 ASP A CA 1
ATOM 1399 C C . ASP A 1 178 ? -4.055 9.180 -7.700 1.00 96.25 178 ASP A C 1
ATOM 1401 O O . ASP A 1 178 ? -5.062 8.640 -7.242 1.00 96.25 178 ASP A O 1
ATOM 1405 N N . PHE A 1 179 ? -2.834 8.912 -7.226 1.00 96.19 179 PHE A N 1
ATOM 1406 C CA . PHE A 1 179 ? -2.561 7.947 -6.155 1.00 96.19 179 PHE A CA 1
ATOM 1407 C C . PHE A 1 179 ? -3.426 8.174 -4.904 1.00 96.19 179 PHE A C 1
ATOM 1409 O O . PHE A 1 179 ? -4.014 7.233 -4.373 1.00 96.19 179 PHE A O 1
ATOM 1416 N N . SER A 1 180 ? -3.500 9.417 -4.418 1.00 97.12 180 SER A N 1
ATOM 1417 C CA . SER A 1 180 ? -4.154 9.752 -3.149 1.00 97.12 180 SER A CA 1
ATOM 1418 C C . SER A 1 180 ? -5.672 9.794 -3.284 1.00 97.12 180 SER A C 1
ATOM 1420 O O . SER A 1 180 ? -6.371 9.386 -2.358 1.00 97.12 180 SER A O 1
ATOM 1422 N N . SER A 1 181 ? -6.204 10.264 -4.419 1.00 98.00 181 SER A N 1
ATOM 1423 C CA . SER A 1 181 ? -7.642 10.152 -4.700 1.00 98.00 181 SER A CA 1
ATOM 1424 C C . SER A 1 181 ? -8.072 8.698 -4.877 1.00 98.00 181 SER A C 1
ATOM 1426 O O . SER A 1 181 ? -9.110 8.327 -4.336 1.00 98.00 181 SER A O 1
ATOM 1428 N N . ARG A 1 182 ? -7.259 7.849 -5.523 1.00 98.19 182 ARG A N 1
ATOM 1429 C CA . ARG A 1 182 ? -7.550 6.412 -5.662 1.00 98.19 182 ARG A CA 1
ATOM 1430 C C . ARG A 1 182 ? -7.522 5.702 -4.309 1.00 98.19 182 ARG A C 1
ATOM 1432 O O . ARG A 1 182 ? -8.401 4.892 -4.042 1.00 98.19 182 ARG A O 1
ATOM 1439 N N . TYR A 1 183 ? -6.572 6.043 -3.435 1.00 98.00 183 TYR A N 1
ATOM 1440 C CA . TYR A 1 183 ? -6.513 5.492 -2.077 1.00 98.00 183 TYR A CA 1
ATOM 1441 C C . TYR A 1 183 ? -7.764 5.838 -1.252 1.00 98.00 183 TYR A C 1
ATOM 1443 O O . TYR A 1 183 ? -8.365 4.943 -0.663 1.00 98.00 183 TYR A O 1
ATOM 1451 N N . ARG A 1 184 ? -8.199 7.109 -1.272 1.00 98.56 184 ARG A N 1
ATOM 1452 C CA . ARG A 1 184 ? -9.441 7.550 -0.608 1.00 98.56 184 ARG A CA 1
ATOM 1453 C C . ARG A 1 184 ? -10.684 6.876 -1.188 1.00 98.56 184 ARG A C 1
ATOM 1455 O O . ARG A 1 184 ? -11.461 6.300 -0.444 1.00 98.56 184 ARG A O 1
ATOM 1462 N N . ALA A 1 185 ? -10.836 6.875 -2.513 1.00 98.69 185 ALA A N 1
ATOM 1463 C CA . ALA A 1 185 ? -12.000 6.282 -3.173 1.00 98.69 185 ALA A CA 1
ATOM 1464 C C . ALA A 1 185 ? -12.164 4.786 -2.854 1.00 98.69 185 ALA A C 1
ATOM 1466 O O . ALA A 1 185 ? -13.275 4.319 -2.610 1.00 98.69 185 ALA A O 1
ATOM 1467 N N . VAL A 1 186 ? -11.059 4.033 -2.812 1.00 98.75 186 VAL A N 1
ATOM 1468 C CA . VAL A 1 186 ? -11.088 2.613 -2.433 1.00 98.75 186 VAL A CA 1
ATOM 1469 C C . VAL A 1 186 ? -11.373 2.427 -0.939 1.00 98.75 186 VAL A C 1
ATOM 1471 O O . VAL A 1 186 ? -12.096 1.499 -0.575 1.00 98.75 186 VAL A O 1
ATOM 1474 N N . ASN A 1 187 ? -10.867 3.312 -0.076 1.00 98.69 187 ASN A N 1
ATOM 1475 C CA . ASN A 1 187 ? -11.207 3.318 1.345 1.00 98.69 187 ASN A CA 1
ATOM 1476 C C . ASN A 1 187 ? -12.712 3.558 1.571 1.00 98.69 187 ASN A C 1
ATOM 1478 O O . ASN A 1 187 ? -13.357 2.786 2.279 1.00 98.69 187 ASN A O 1
ATOM 1482 N N . ASP A 1 188 ? -13.279 4.576 0.920 1.00 98.62 188 ASP A N 1
ATOM 1483 C CA . ASP A 1 188 ? -14.702 4.911 1.008 1.00 98.62 188 ASP A CA 1
ATOM 1484 C C . ASP A 1 188 ? -15.577 3.770 0.459 1.00 98.62 188 ASP A C 1
ATOM 1486 O O . ASP A 1 188 ? -16.543 3.360 1.107 1.00 98.62 188 ASP A O 1
ATOM 1490 N N . TYR A 1 189 ? -15.200 3.181 -0.684 1.00 98.75 189 TYR A N 1
ATOM 1491 C CA . TYR A 1 189 ? -15.849 1.982 -1.231 1.00 98.75 189 TYR A CA 1
ATOM 1492 C C . TYR A 1 189 ? -15.856 0.823 -0.228 1.00 98.75 189 TYR A C 1
ATOM 1494 O O . TYR A 1 189 ? -16.892 0.181 -0.041 1.00 98.75 189 TYR A O 1
ATOM 1502 N N . ALA A 1 190 ? -14.728 0.557 0.435 1.00 98.69 190 ALA A N 1
ATOM 1503 C CA . ALA A 1 190 ? -14.616 -0.529 1.401 1.00 98.69 190 ALA A CA 1
ATOM 1504 C C . ALA A 1 190 ? -15.564 -0.335 2.595 1.00 98.69 190 ALA A C 1
ATOM 1506 O O . ALA A 1 190 ? -16.300 -1.259 2.944 1.00 98.69 190 ALA A O 1
ATOM 1507 N N . ILE A 1 191 ? -15.608 0.880 3.153 1.00 98.50 191 ILE A N 1
ATOM 1508 C CA . ILE A 1 191 ? -16.506 1.243 4.260 1.00 98.50 191 ILE A CA 1
ATOM 1509 C C . ILE A 1 191 ? -17.975 1.083 3.839 1.00 98.50 191 ILE A C 1
ATOM 1511 O O . ILE A 1 191 ? -18.753 0.449 4.552 1.00 98.50 191 ILE A O 1
ATOM 1515 N N . MET A 1 192 ? -18.352 1.570 2.650 1.00 98.50 192 MET A N 1
ATOM 1516 C CA . MET A 1 192 ? -19.709 1.398 2.104 1.00 98.50 192 MET A CA 1
ATOM 1517 C C . MET A 1 192 ? -20.097 -0.073 1.866 1.00 98.50 192 MET A C 1
ATOM 1519 O O . MET A 1 192 ? -21.283 -0.393 1.837 1.00 98.50 192 MET A O 1
ATOM 1523 N N . ASN A 1 193 ? -19.118 -0.970 1.718 1.00 98.62 193 ASN A N 1
ATOM 1524 C CA . ASN A 1 193 ? -19.315 -2.406 1.511 1.00 98.62 193 ASN A CA 1
ATOM 1525 C C . ASN A 1 193 ? -19.174 -3.247 2.799 1.00 98.62 193 ASN A C 1
ATOM 1527 O O . ASN A 1 193 ? -19.148 -4.474 2.715 1.00 98.62 193 ASN A O 1
ATOM 1531 N N . GLY A 1 194 ? -19.095 -2.623 3.982 1.00 98.38 194 GLY A N 1
ATOM 1532 C CA . GLY A 1 194 ? -19.028 -3.332 5.269 1.00 98.38 194 GLY A CA 1
ATOM 1533 C C . GLY A 1 194 ? -17.641 -3.866 5.648 1.00 98.38 194 GLY A C 1
ATOM 1534 O O . GLY A 1 194 ? -17.537 -4.759 6.488 1.00 98.38 194 GLY A O 1
ATOM 1535 N N . PHE A 1 195 ? -16.581 -3.334 5.036 1.00 98.69 195 PHE A N 1
ATOM 1536 C CA . PHE A 1 195 ? -15.190 -3.589 5.414 1.00 98.69 195 PHE A CA 1
ATOM 1537 C C . PHE A 1 195 ? -14.644 -2.431 6.256 1.00 98.69 195 PHE A C 1
ATOM 1539 O O . PHE A 1 195 ? -15.143 -1.309 6.205 1.00 98.69 195 PHE A O 1
ATOM 1546 N N . ALA A 1 196 ? -13.573 -2.677 7.008 1.00 98.44 196 ALA A N 1
ATOM 1547 C CA . ALA A 1 196 ? -12.979 -1.658 7.871 1.00 98.44 196 ALA A CA 1
ATOM 1548 C C . ALA A 1 196 ? -12.216 -0.581 7.085 1.00 98.44 196 ALA A C 1
ATOM 1550 O O . ALA A 1 196 ? -12.133 0.570 7.514 1.00 98.44 196 ALA A O 1
ATOM 1551 N N . THR A 1 197 ? -11.626 -0.985 5.958 1.00 98.69 197 THR A N 1
ATOM 1552 C CA . THR A 1 197 ? -10.910 -0.144 4.991 1.00 98.69 197 THR A CA 1
ATOM 1553 C C . THR A 1 197 ? -10.578 -0.965 3.746 1.00 98.69 197 THR A C 1
ATOM 1555 O O . THR A 1 197 ? -10.755 -2.187 3.721 1.00 98.69 197 THR A O 1
ATOM 1558 N N . GLY A 1 198 ? -10.040 -0.306 2.727 1.00 98.44 198 GLY A N 1
ATOM 1559 C CA . GLY A 1 198 ? -9.394 -0.949 1.602 1.00 98.44 198 GLY A CA 1
ATOM 1560 C C . GLY A 1 198 ? -8.317 -0.059 0.994 1.00 98.44 198 GLY A C 1
ATOM 1561 O O . GLY A 1 198 ? -8.227 1.131 1.291 1.00 98.44 198 GLY A O 1
ATOM 1562 N N . PHE A 1 199 ? -7.500 -0.644 0.125 1.00 98.69 199 PHE A N 1
ATOM 1563 C CA . PHE A 1 199 ? -6.511 0.080 -0.666 1.00 98.69 199 PHE A CA 1
ATOM 1564 C C . PHE A 1 199 ? -6.349 -0.530 -2.069 1.00 98.69 199 PHE A C 1
ATOM 1566 O O . PHE A 1 199 ? -6.546 -1.735 -2.250 1.00 98.69 199 PHE A O 1
ATOM 1573 N N . PRO A 1 200 ? -5.998 0.275 -3.086 1.00 98.44 200 PRO A N 1
ATOM 1574 C CA . PRO A 1 200 ? -5.693 -0.233 -4.420 1.00 98.44 200 PRO A CA 1
ATOM 1575 C C . PRO A 1 200 ? -4.380 -1.031 -4.425 1.00 98.44 200 PRO A C 1
ATOM 1577 O O . PRO A 1 200 ? -3.373 -0.590 -3.875 1.00 98.44 200 PRO A O 1
ATOM 1580 N N . ASN A 1 201 ? -4.351 -2.165 -5.129 1.00 98.00 201 ASN A N 1
ATOM 1581 C CA . ASN A 1 201 ? -3.100 -2.871 -5.446 1.00 98.00 201 ASN A CA 1
ATOM 1582 C C . ASN A 1 201 ? -2.361 -2.265 -6.660 1.00 98.00 201 ASN A C 1
ATOM 1584 O O . ASN A 1 201 ? -1.265 -2.704 -7.002 1.00 98.00 201 ASN A O 1
ATOM 1588 N N . PHE A 1 202 ? -2.964 -1.255 -7.298 1.00 97.81 202 PHE A N 1
ATOM 1589 C CA . PHE A 1 202 ? -2.468 -0.529 -8.471 1.00 97.81 202 PHE A CA 1
ATOM 1590 C C . PHE A 1 202 ? -2.301 -1.353 -9.758 1.00 97.81 202 PHE A C 1
ATOM 1592 O O . PHE A 1 202 ? -1.739 -0.848 -10.734 1.00 97.81 202 PHE A O 1
ATOM 1599 N N . HIS A 1 203 ? -2.834 -2.575 -9.807 1.00 97.69 203 HIS A N 1
ATOM 1600 C CA . HIS A 1 203 ? -3.127 -3.247 -11.070 1.00 97.69 203 HIS A CA 1
ATOM 1601 C C . HIS A 1 203 ? -4.419 -2.682 -11.662 1.00 97.69 203 HIS A C 1
ATOM 1603 O O . HIS A 1 203 ? -5.330 -2.265 -10.940 1.00 97.69 203 HIS A O 1
ATOM 1609 N N . GLN A 1 204 ? -4.484 -2.672 -12.989 1.00 96.75 204 GLN A N 1
ATOM 1610 C CA . GLN A 1 204 ? -5.640 -2.212 -13.743 1.00 96.75 204 GLN A CA 1
ATOM 1611 C C . GLN A 1 204 ? -5.833 -3.087 -14.982 1.00 96.75 204 GLN A C 1
ATOM 1613 O O . GLN A 1 204 ? -4.852 -3.569 -15.555 1.00 96.75 204 GLN A O 1
ATOM 1618 N N . ALA A 1 205 ? -7.080 -3.269 -15.397 1.00 96.69 205 ALA A N 1
ATOM 1619 C CA . ALA A 1 205 ? -7.449 -4.016 -16.594 1.00 96.69 205 ALA A CA 1
ATOM 1620 C C . ALA A 1 205 ? -8.652 -3.355 -17.276 1.00 96.69 205 ALA A C 1
ATOM 1622 O O . ALA A 1 205 ? -9.385 -2.603 -16.642 1.00 96.69 205 ALA A O 1
ATOM 1623 N N . ASP A 1 206 ? -8.874 -3.646 -18.555 1.00 96.75 206 ASP A N 1
ATOM 1624 C CA . ASP A 1 206 ? -10.139 -3.357 -19.233 1.00 96.75 206 ASP A CA 1
ATOM 1625 C C . ASP A 1 206 ? -10.605 -4.645 -19.913 1.00 96.75 206 ASP A C 1
ATOM 1627 O O . ASP A 1 206 ? -9.911 -5.198 -20.769 1.00 96.75 206 ASP A O 1
ATOM 1631 N N . TYR A 1 207 ? -11.759 -5.151 -19.480 1.00 93.38 207 TYR A N 1
ATOM 1632 C CA . TYR A 1 207 ? -12.362 -6.384 -19.989 1.00 93.38 207 TYR A CA 1
ATOM 1633 C C . TYR A 1 207 ? -13.443 -6.113 -21.054 1.00 93.38 207 TYR A C 1
ATOM 1635 O O . TYR A 1 207 ? -14.294 -6.964 -21.305 1.00 93.38 207 TYR A O 1
ATOM 1643 N N . GLY A 1 208 ? -13.447 -4.918 -21.658 1.00 93.44 208 GLY A N 1
ATOM 1644 C CA . GLY A 1 208 ? -14.435 -4.469 -22.645 1.00 93.44 208 GLY A CA 1
ATOM 1645 C C . GLY A 1 208 ? -15.644 -3.741 -22.046 1.00 93.44 208 GLY A C 1
ATOM 1646 O O . GLY A 1 208 ? -16.495 -3.269 -22.793 1.00 93.44 208 GLY A O 1
ATOM 1647 N N . ASN A 1 209 ? -15.703 -3.619 -20.716 1.00 94.12 209 ASN A N 1
ATOM 1648 C CA . ASN A 1 209 ? -16.724 -2.864 -19.976 1.00 94.12 209 ASN A CA 1
ATOM 1649 C C . ASN A 1 209 ? -16.133 -1.634 -19.257 1.00 94.12 209 ASN A C 1
ATOM 1651 O O . ASN A 1 209 ? -16.781 -1.053 -18.387 1.00 94.12 209 ASN A O 1
ATOM 1655 N N . GLY A 1 210 ? -14.909 -1.233 -19.619 1.00 95.44 210 GLY A N 1
ATOM 1656 C CA . GLY A 1 210 ? -14.189 -0.113 -19.030 1.00 95.44 210 GLY A CA 1
ATOM 1657 C C . GLY A 1 210 ? -13.133 -0.536 -18.009 1.00 95.44 210 GLY A C 1
ATOM 1658 O O . GLY A 1 210 ? -13.030 -1.695 -17.600 1.00 95.44 210 GLY A O 1
ATOM 1659 N N . LEU A 1 211 ? -12.337 0.452 -17.601 1.00 97.38 211 LEU A N 1
ATOM 1660 C CA . LEU A 1 211 ? -11.206 0.287 -16.695 1.00 97.38 211 LEU A CA 1
ATOM 1661 C C . LEU A 1 211 ? -11.660 -0.186 -15.305 1.00 97.38 211 LEU A C 1
ATOM 1663 O O . LEU A 1 211 ? -12.468 0.478 -14.653 1.00 97.38 211 LEU A O 1
ATOM 1667 N N . VAL A 1 212 ? -11.079 -1.283 -14.824 1.00 98.00 212 VAL A N 1
ATOM 1668 C CA . VAL A 1 212 ? -11.176 -1.758 -13.439 1.00 98.00 212 VAL A CA 1
ATOM 1669 C C . VAL A 1 212 ? -9.845 -1.589 -12.715 1.00 98.00 212 VAL A C 1
ATOM 1671 O O . VAL A 1 212 ? -8.776 -1.671 -13.323 1.00 98.00 212 VAL A O 1
ATOM 1674 N N . TYR A 1 213 ? -9.914 -1.374 -11.404 1.00 98.44 213 TYR A N 1
ATOM 1675 C CA . TYR A 1 213 ? -8.773 -1.353 -10.498 1.00 98.44 213 TYR A CA 1
ATOM 1676 C C . TYR A 1 213 ? -8.843 -2.539 -9.539 1.00 98.44 213 TYR A C 1
ATOM 1678 O O . TYR A 1 213 ? -9.902 -2.829 -8.979 1.00 98.44 213 TYR A O 1
ATOM 1686 N N . GLY A 1 214 ? -7.696 -3.177 -9.299 1.00 98.31 214 GLY A N 1
ATOM 1687 C CA . GLY A 1 214 ? -7.578 -4.202 -8.271 1.00 98.31 214 GLY A CA 1
ATOM 1688 C C . GLY A 1 214 ? -7.628 -3.581 -6.872 1.00 98.31 214 GLY A C 1
ATOM 1689 O O . GLY A 1 214 ? -6.821 -2.714 -6.519 1.00 98.31 214 GLY A O 1
ATOM 1690 N N . VAL A 1 215 ? -8.582 -4.034 -6.066 1.00 98.69 215 VAL A N 1
ATOM 1691 C CA . VAL A 1 215 ? -8.909 -3.515 -4.737 1.00 98.69 215 VAL A CA 1
ATOM 1692 C C . VAL A 1 215 ? -8.694 -4.589 -3.674 1.00 98.69 215 VAL A C 1
ATOM 1694 O O . VAL A 1 215 ? -9.176 -5.718 -3.790 1.00 98.69 215 VAL A O 1
ATOM 1697 N N . ILE A 1 216 ? -7.981 -4.214 -2.611 1.00 98.75 216 ILE A N 1
ATOM 1698 C CA . ILE A 1 216 ? -7.761 -5.017 -1.409 1.00 98.75 216 ILE A CA 1
ATOM 1699 C C . ILE A 1 216 ? -8.670 -4.477 -0.306 1.00 98.75 216 ILE A C 1
ATOM 1701 O O . ILE A 1 216 ? -8.574 -3.302 0.034 1.00 98.75 216 ILE A O 1
ATOM 1705 N N . LEU A 1 217 ? -9.532 -5.318 0.260 1.00 98.88 217 LEU A N 1
ATOM 1706 C CA . LEU A 1 217 ? -10.474 -4.973 1.329 1.00 98.88 217 LEU A CA 1
ATOM 1707 C C . LEU A 1 217 ? -10.067 -5.681 2.624 1.00 98.88 217 LEU A C 1
ATOM 1709 O O . LEU A 1 217 ? -9.753 -6.873 2.597 1.00 98.88 217 LEU A O 1
ATOM 1713 N N . LEU A 1 218 ? -10.076 -4.972 3.755 1.00 98.75 218 LEU A N 1
ATOM 1714 C CA . LEU A 1 218 ? -9.670 -5.504 5.060 1.00 98.75 218 LEU A CA 1
ATOM 1715 C C . LEU A 1 218 ? -10.855 -5.621 6.020 1.00 98.75 218 LEU A C 1
ATOM 1717 O O . LEU A 1 218 ? -11.627 -4.678 6.205 1.00 98.75 218 LEU A O 1
ATOM 1721 N N . LYS A 1 219 ? -10.964 -6.774 6.679 1.00 98.75 219 LYS A N 1
ATOM 1722 C CA . LYS A 1 219 ? -12.002 -7.037 7.685 1.00 98.75 219 LYS A CA 1
ATOM 1723 C C . LYS A 1 219 ? -11.670 -6.366 9.027 1.00 98.75 219 LYS A C 1
ATOM 1725 O O . LYS A 1 219 ? -10.502 -6.127 9.341 1.00 98.75 219 LYS A O 1
ATOM 1730 N N . HIS A 1 220 ? -12.691 -6.082 9.838 1.00 98.44 220 HIS A N 1
ATOM 1731 C CA . HIS A 1 220 ? -12.557 -5.355 11.112 1.00 98.44 220 HIS A CA 1
ATOM 1732 C C . HIS A 1 220 ? -11.668 -6.062 12.147 1.00 98.44 220 HIS A C 1
ATOM 1734 O O . HIS A 1 220 ? -11.022 -5.412 12.969 1.00 98.44 220 HIS A O 1
ATOM 1740 N N . GLU A 1 221 ? -11.565 -7.387 12.095 1.00 98.31 221 GLU A N 1
ATOM 1741 C CA . GLU A 1 221 ? -10.735 -8.167 13.011 1.00 98.31 221 GLU A CA 1
ATOM 1742 C C . GLU A 1 221 ? -9.242 -7.862 12.826 1.00 98.31 221 GLU A C 1
ATOM 1744 O O . GLU A 1 221 ? -8.487 -7.929 13.795 1.00 98.31 221 GLU A O 1
ATOM 1749 N N . ALA A 1 222 ? -8.823 -7.472 11.617 1.00 98.19 222 ALA A N 1
ATOM 1750 C CA . ALA A 1 222 ? -7.423 -7.325 11.220 1.00 98.19 222 ALA A CA 1
ATOM 1751 C C . ALA A 1 222 ? -6.698 -6.125 11.851 1.00 98.19 222 ALA A C 1
ATOM 1753 O O . ALA A 1 222 ? -5.465 -6.101 11.910 1.00 98.19 222 ALA A O 1
ATOM 1754 N N . LEU A 1 223 ? -7.447 -5.094 12.253 1.00 98.50 223 LEU A N 1
ATOM 1755 C CA . LEU A 1 223 ? -6.900 -3.747 12.407 1.00 98.50 223 LEU A CA 1
ATOM 1756 C C . LEU A 1 223 ? -7.672 -2.869 13.392 1.00 98.50 223 LEU A C 1
ATOM 1758 O O . LEU A 1 223 ? -8.717 -3.265 13.911 1.00 98.50 223 LEU A O 1
ATOM 1762 N N . GLU A 1 224 ? -7.133 -1.678 13.625 1.00 98.62 224 GLU A N 1
ATOM 1763 C CA . GLU A 1 224 ? -7.774 -0.554 14.311 1.00 98.62 224 GLU A CA 1
ATOM 1764 C C . GLU A 1 224 ? -7.608 0.726 13.478 1.00 98.62 224 GLU A C 1
ATOM 1766 O O . GLU A 1 224 ? -6.654 0.855 12.708 1.00 98.62 224 GLU A O 1
ATOM 1771 N N . TRP A 1 225 ? -8.544 1.666 13.607 1.00 98.38 225 TRP A N 1
ATOM 1772 C CA . TRP A 1 225 ? -8.487 2.980 12.959 1.00 98.38 225 TRP A CA 1
ATOM 1773 C C . TRP A 1 225 ? -8.175 4.068 13.985 1.00 98.38 225 TRP A C 1
ATOM 1775 O O . TRP A 1 225 ? -8.630 3.988 15.128 1.00 98.38 225 TRP A O 1
ATOM 1785 N N . LYS A 1 226 ? -7.425 5.094 13.575 1.00 98.38 226 LYS A N 1
ATOM 1786 C CA . LYS A 1 226 ? -7.106 6.245 14.420 1.00 98.38 226 LYS A CA 1
ATOM 1787 C C . LYS A 1 226 ? -6.902 7.511 13.587 1.00 98.38 226 LYS A C 1
ATOM 1789 O O . LYS A 1 226 ? -6.297 7.452 12.520 1.00 98.38 226 LYS A O 1
ATOM 1794 N N . ASP A 1 227 ? -7.325 8.651 14.123 1.00 98.25 227 ASP A N 1
ATOM 1795 C CA . ASP A 1 227 ? -6.829 9.965 13.707 1.00 98.25 227 ASP A CA 1
ATOM 1796 C C . ASP A 1 227 ? -5.586 10.330 14.526 1.00 98.25 227 ASP A C 1
ATOM 1798 O O . ASP A 1 227 ? -5.597 10.268 15.758 1.00 98.25 227 ASP A O 1
ATOM 1802 N N . VAL A 1 228 ? -4.506 10.708 13.842 1.00 98.38 228 VAL A N 1
ATOM 1803 C CA . VAL A 1 228 ? -3.219 11.072 14.458 1.00 98.38 228 VAL A CA 1
ATOM 1804 C C . VAL A 1 228 ? -2.777 12.432 13.937 1.00 98.38 228 VAL A C 1
ATOM 1806 O O . VAL A 1 228 ? -2.881 12.691 12.735 1.00 98.38 228 VAL A O 1
ATOM 1809 N N . LEU A 1 229 ? -2.289 13.314 14.817 1.00 98.38 229 LEU A N 1
ATOM 1810 C CA . LEU A 1 229 ? -1.845 14.646 14.404 1.00 98.38 229 LEU A CA 1
ATOM 1811 C C . LEU A 1 229 ? -0.685 14.541 13.410 1.00 98.38 229 LEU A C 1
ATOM 1813 O O . LEU A 1 229 ? 0.253 13.764 13.582 1.00 98.38 229 LEU A O 1
ATOM 1817 N N . VAL A 1 230 ? -0.700 15.390 12.384 1.00 98.12 230 VAL A N 1
ATOM 1818 C CA . VAL A 1 230 ? 0.376 15.440 11.379 1.00 98.12 230 VAL A CA 1
ATOM 1819 C C . VAL A 1 230 ? 1.735 15.750 12.027 1.00 98.12 230 VAL A C 1
ATOM 1821 O O . VAL A 1 230 ? 2.767 15.270 11.558 1.00 98.12 230 VAL A O 1
ATOM 1824 N N . THR A 1 231 ? 1.736 16.461 13.158 1.00 97.94 231 THR A N 1
ATOM 1825 C CA . THR A 1 231 ? 2.919 16.723 13.988 1.00 97.94 231 THR A CA 1
ATOM 1826 C C . THR A 1 231 ? 3.426 15.494 14.751 1.00 97.94 231 THR A C 1
ATOM 1828 O O . THR A 1 231 ? 4.639 15.329 14.834 1.00 97.94 231 THR A O 1
ATOM 1831 N N . GLU A 1 232 ? 2.556 14.596 15.237 1.00 98.19 232 GLU A N 1
ATOM 1832 C CA . GLU A 1 232 ? 2.964 13.298 15.823 1.00 98.19 232 GLU A CA 1
ATOM 1833 C C . GLU A 1 232 ? 3.658 12.398 14.785 1.00 98.19 232 GLU A C 1
ATOM 1835 O O . GLU A 1 232 ? 4.504 11.577 15.131 1.00 98.19 232 GLU A O 1
ATOM 1840 N N . LEU A 1 233 ? 3.326 12.574 13.501 1.00 98.31 233 LEU A N 1
ATOM 1841 C CA . LEU A 1 233 ? 3.933 11.867 12.370 1.00 98.31 233 LEU A CA 1
ATOM 1842 C C . LEU A 1 233 ? 5.172 12.584 11.794 1.00 98.31 233 LEU A C 1
ATOM 1844 O O . LEU A 1 233 ? 5.664 12.195 10.736 1.00 98.31 233 LEU A O 1
ATOM 1848 N N . ASN A 1 234 ? 5.687 13.623 12.464 1.00 98.00 234 ASN A N 1
ATOM 1849 C CA . ASN A 1 234 ? 6.809 14.463 12.013 1.00 98.00 234 ASN A CA 1
ATOM 1850 C C . ASN A 1 234 ? 6.575 15.201 10.673 1.00 98.00 234 ASN A C 1
ATOM 1852 O O . ASN A 1 234 ? 7.525 15.497 9.953 1.00 98.00 234 ASN A O 1
ATOM 1856 N N . ASN A 1 235 ? 5.323 15.550 10.356 1.00 97.62 235 ASN A N 1
ATOM 1857 C CA . ASN A 1 235 ? 4.911 16.322 9.173 1.00 97.62 235 ASN A CA 1
ATOM 1858 C C . ASN A 1 235 ? 5.432 15.751 7.831 1.00 97.62 235 ASN A C 1
ATOM 1860 O O . ASN A 1 235 ? 6.160 16.438 7.110 1.00 97.62 235 ASN A O 1
ATOM 1864 N N . PRO A 1 236 ? 5.077 14.503 7.466 1.00 97.75 236 PRO A N 1
ATOM 1865 C CA . PRO A 1 236 ? 5.666 13.828 6.315 1.00 97.75 236 PRO A CA 1
ATOM 1866 C C . PRO A 1 236 ? 5.234 14.501 4.992 1.00 97.75 236 PRO A C 1
ATOM 1868 O O . PRO A 1 236 ? 4.031 14.566 4.716 1.00 97.75 236 PRO A O 1
ATOM 1871 N N . PRO A 1 237 ? 6.179 14.980 4.156 1.00 96.31 237 PRO A N 1
ATOM 1872 C CA . PRO A 1 237 ? 5.866 15.856 3.021 1.00 96.31 237 PRO A CA 1
ATOM 1873 C C . PRO A 1 237 ? 5.352 15.116 1.776 1.00 96.31 237 PRO A C 1
ATOM 1875 O O . PRO A 1 237 ? 4.685 15.714 0.937 1.00 96.31 237 PRO A O 1
ATOM 1878 N N . ASP A 1 238 ? 5.648 13.822 1.650 1.00 96.56 238 ASP A N 1
ATOM 1879 C CA . ASP A 1 238 ? 5.363 12.998 0.472 1.00 96.56 238 ASP A CA 1
ATOM 1880 C C . ASP A 1 238 ? 4.694 11.656 0.835 1.00 96.56 238 ASP 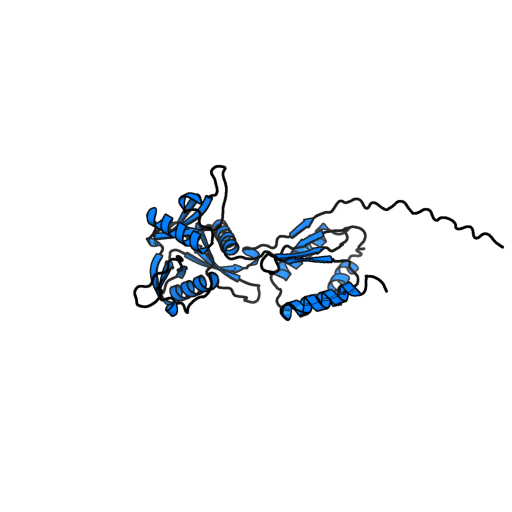A C 1
ATOM 1882 O O . ASP A 1 238 ? 4.606 11.274 2.006 1.00 96.56 238 ASP A O 1
ATOM 1886 N N . ILE A 1 239 ? 4.204 10.937 -0.183 1.00 96.75 239 ILE A N 1
ATOM 1887 C CA . ILE A 1 239 ? 3.519 9.643 -0.029 1.00 96.75 239 ILE A CA 1
ATOM 1888 C C . ILE A 1 239 ? 4.431 8.596 0.655 1.00 96.75 239 ILE A C 1
ATOM 1890 O O . ILE A 1 239 ? 4.052 8.136 1.736 1.00 96.75 239 ILE A O 1
ATOM 1894 N N . PRO A 1 240 ? 5.624 8.241 0.123 1.00 97.12 240 PRO A N 1
ATOM 1895 C CA . PRO A 1 240 ? 6.574 7.361 0.811 1.00 97.12 240 PRO A CA 1
ATOM 1896 C C . PRO A 1 240 ? 6.875 7.744 2.268 1.00 97.12 240 PRO A C 1
ATOM 1898 O O . PRO A 1 240 ? 6.876 6.877 3.143 1.00 97.12 240 PRO A O 1
ATOM 1901 N N . SER A 1 241 ? 7.104 9.027 2.557 1.00 97.81 241 SER A N 1
ATOM 1902 C CA . SER A 1 241 ? 7.371 9.519 3.914 1.00 97.81 241 SER A CA 1
ATOM 1903 C C . SER A 1 241 ? 6.170 9.350 4.837 1.00 97.81 241 SER A C 1
ATOM 1905 O O . SER A 1 241 ? 6.352 9.018 6.006 1.00 97.81 241 SER A O 1
ATOM 1907 N N . ARG A 1 242 ? 4.943 9.504 4.324 1.00 98.50 242 ARG A N 1
ATOM 1908 C CA . ARG A 1 242 ? 3.720 9.270 5.100 1.00 98.50 242 ARG A CA 1
ATOM 1909 C C . ARG A 1 242 ? 3.559 7.796 5.461 1.00 98.50 242 ARG A C 1
ATOM 1911 O O . ARG A 1 242 ? 3.238 7.498 6.605 1.00 98.50 242 ARG A O 1
ATOM 1918 N N . PHE A 1 243 ? 3.832 6.876 4.535 1.00 98.62 243 PHE A N 1
ATOM 1919 C CA . PHE A 1 243 ? 3.827 5.440 4.842 1.00 98.62 243 PHE A CA 1
ATOM 1920 C C . PHE A 1 243 ? 4.873 5.063 5.896 1.00 98.62 243 PHE A C 1
ATOM 1922 O O . PHE A 1 243 ? 4.531 4.350 6.837 1.00 98.62 243 PHE A O 1
ATOM 1929 N N . ARG A 1 244 ? 6.106 5.584 5.790 1.00 98.62 244 ARG A N 1
ATOM 1930 C CA . ARG A 1 244 ? 7.151 5.378 6.810 1.00 98.62 244 ARG A CA 1
ATOM 1931 C C . ARG A 1 244 ? 6.707 5.874 8.186 1.00 98.62 244 ARG A C 1
ATOM 1933 O O . ARG A 1 244 ? 6.675 5.099 9.134 1.00 98.62 244 ARG A O 1
ATOM 1940 N N . ALA A 1 245 ? 6.274 7.133 8.276 1.00 98.69 245 ALA A N 1
ATOM 1941 C CA . ALA A 1 245 ? 5.851 7.741 9.537 1.00 98.69 245 ALA A CA 1
ATOM 1942 C C . ALA A 1 245 ? 4.692 6.981 10.207 1.00 98.69 245 ALA A C 1
ATOM 1944 O O . ALA A 1 245 ? 4.707 6.774 11.419 1.00 98.69 245 ALA A O 1
ATOM 1945 N N . VAL A 1 246 ? 3.705 6.521 9.429 1.00 98.81 246 VAL A N 1
ATOM 1946 C CA . VAL A 1 246 ? 2.580 5.733 9.959 1.00 98.81 246 VAL A CA 1
ATOM 1947 C C . VAL A 1 246 ? 3.011 4.321 10.369 1.00 98.81 246 VAL A C 1
ATOM 1949 O O . VAL A 1 246 ? 2.551 3.822 11.395 1.00 98.81 246 VAL A O 1
ATOM 1952 N N . ASN A 1 247 ? 3.920 3.684 9.627 1.00 98.69 247 ASN A N 1
ATOM 1953 C CA . ASN A 1 247 ? 4.510 2.403 10.016 1.00 98.69 247 ASN A CA 1
ATOM 1954 C C . ASN A 1 247 ? 5.292 2.514 11.337 1.00 98.69 247 ASN A C 1
ATOM 1956 O O . ASN A 1 247 ? 5.111 1.676 12.221 1.00 98.69 247 ASN A O 1
ATOM 1960 N N . ASP A 1 248 ? 6.120 3.547 11.491 1.00 98.69 248 ASP A N 1
ATOM 1961 C CA . ASP A 1 248 ? 6.899 3.776 12.711 1.00 98.69 248 ASP A CA 1
ATOM 1962 C C . ASP A 1 248 ? 5.984 4.080 13.906 1.00 98.69 248 ASP A C 1
ATOM 1964 O O . ASP A 1 248 ? 6.137 3.475 14.970 1.00 98.69 248 ASP A O 1
ATOM 1968 N N . TYR A 1 249 ? 4.961 4.923 13.711 1.00 98.69 249 TYR A N 1
ATOM 1969 C CA . TYR A 1 249 ? 3.921 5.176 14.711 1.00 98.69 249 TYR A CA 1
ATOM 1970 C C . TYR A 1 249 ? 3.233 3.880 15.157 1.00 98.69 249 TYR A C 1
ATOM 1972 O O . TYR A 1 249 ? 3.115 3.619 16.356 1.00 98.69 249 TYR A O 1
ATOM 1980 N N . ALA A 1 250 ? 2.812 3.040 14.207 1.00 98.69 250 ALA A N 1
ATOM 1981 C CA . ALA A 1 250 ? 2.149 1.774 14.498 1.00 98.69 250 ALA A CA 1
ATOM 1982 C C . ALA A 1 250 ? 3.027 0.849 15.353 1.00 98.69 250 ALA A C 1
ATOM 1984 O O . ALA A 1 250 ? 2.560 0.317 16.362 1.00 98.69 250 ALA A O 1
ATOM 1985 N N . ARG A 1 251 ? 4.313 0.722 15.001 1.00 98.38 251 ARG A N 1
ATOM 1986 C CA . ARG A 1 251 ? 5.276 -0.108 15.738 1.00 98.38 251 ARG A CA 1
ATOM 1987 C C . ARG A 1 251 ? 5.536 0.391 17.156 1.00 98.38 251 ARG A C 1
ATOM 1989 O O . ARG A 1 251 ? 5.603 -0.424 18.072 1.00 98.38 251 ARG A O 1
ATOM 1996 N N . ILE A 1 252 ? 5.646 1.706 17.352 1.00 98.44 252 ILE A N 1
ATOM 1997 C CA . ILE A 1 252 ? 5.795 2.317 18.686 1.00 98.44 252 ILE A CA 1
ATOM 1998 C C . ILE A 1 252 ? 4.556 2.047 19.558 1.00 98.44 252 ILE A C 1
ATOM 2000 O O . ILE A 1 252 ? 4.681 1.855 20.764 1.00 98.44 252 ILE A O 1
ATOM 2004 N N . ASN A 1 253 ? 3.371 1.961 18.947 1.00 98.44 253 ASN A N 1
ATOM 2005 C CA . ASN A 1 253 ? 2.099 1.695 19.626 1.00 98.44 253 ASN A CA 1
ATOM 2006 C C . ASN A 1 253 ? 1.736 0.191 19.716 1.00 98.44 253 ASN A C 1
ATOM 2008 O O . ASN A 1 253 ? 0.596 -0.141 20.028 1.00 98.44 253 ASN A O 1
ATOM 2012 N N . GLY A 1 254 ? 2.677 -0.731 19.465 1.00 98.31 254 GLY A N 1
ATOM 2013 C CA . GLY A 1 254 ? 2.486 -2.180 19.670 1.00 98.31 254 GLY A CA 1
ATOM 2014 C C . GLY A 1 254 ? 1.796 -2.945 18.529 1.00 98.31 254 GLY A 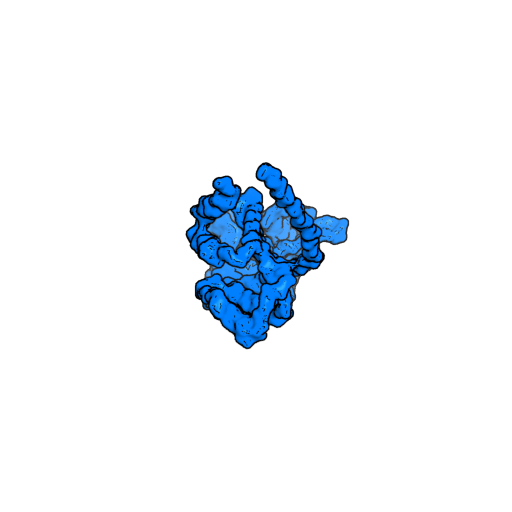C 1
ATOM 2015 O O . GLY A 1 254 ? 1.582 -4.157 18.638 1.00 98.31 254 GLY A O 1
ATOM 2016 N N . PHE A 1 255 ? 1.485 -2.273 17.422 1.00 98.69 255 PHE A N 1
ATOM 2017 C CA . PHE A 1 255 ? 0.974 -2.892 16.197 1.00 98.69 255 PHE A CA 1
ATOM 2018 C C . PHE A 1 255 ? 2.129 -3.393 15.322 1.00 98.69 255 PHE A C 1
ATOM 2020 O O . PHE A 1 255 ? 3.271 -2.953 15.461 1.00 98.69 255 PHE A O 1
ATOM 2027 N N . ALA A 1 256 ? 1.844 -4.299 14.385 1.00 98.50 256 ALA A N 1
ATOM 2028 C CA . ALA A 1 256 ? 2.879 -4.803 13.483 1.00 98.50 256 ALA A CA 1
ATOM 2029 C C . ALA A 1 256 ? 3.354 -3.705 12.520 1.00 98.50 256 ALA A C 1
ATOM 2031 O O . ALA A 1 256 ? 4.549 -3.529 12.283 1.00 98.50 256 ALA A O 1
ATOM 2032 N N . THR A 1 257 ? 2.394 -2.980 11.948 1.00 98.75 257 THR A N 1
ATOM 2033 C CA . THR A 1 257 ? 2.595 -1.925 10.951 1.00 98.75 257 THR A CA 1
ATOM 2034 C C . THR A 1 257 ? 1.311 -1.102 10.809 1.00 98.75 257 THR A C 1
ATOM 2036 O O . THR A 1 257 ? 0.304 -1.396 11.456 1.00 98.75 257 THR A O 1
ATOM 2039 N N . GLY A 1 258 ? 1.315 -0.097 9.941 1.00 98.50 258 GLY A N 1
ATOM 2040 C CA . GLY A 1 258 ? 0.130 0.677 9.601 1.00 98.50 258 GLY A CA 1
ATOM 2041 C C . GLY A 1 258 ? 0.267 1.382 8.258 1.00 98.50 258 GLY A C 1
ATOM 2042 O O . GLY A 1 258 ? 1.352 1.429 7.677 1.00 98.50 258 GLY A O 1
ATOM 2043 N N . PHE A 1 259 ? -0.838 1.940 7.768 1.00 98.75 259 PHE A N 1
ATOM 2044 C CA . PHE A 1 259 ? -0.863 2.740 6.544 1.00 98.75 259 PHE A CA 1
ATOM 2045 C C . PHE A 1 259 ? -1.849 3.919 6.631 1.00 98.75 259 PHE A C 1
ATOM 2047 O O . PHE A 1 259 ? -2.868 3.826 7.319 1.00 98.75 259 PHE A O 1
ATOM 2054 N N . PRO A 1 260 ? -1.560 5.046 5.953 1.00 98.44 260 PRO A N 1
ATOM 2055 C CA . PRO A 1 260 ? -2.480 6.176 5.854 1.00 98.44 260 PRO A CA 1
ATOM 2056 C C . PRO A 1 260 ? -3.665 5.862 4.932 1.00 98.44 260 PRO A C 1
ATOM 2058 O O . PRO A 1 260 ? -3.496 5.240 3.886 1.00 98.44 260 PRO A O 1
ATOM 2061 N N . ASN A 1 261 ? -4.848 6.381 5.264 1.00 97.44 261 ASN A N 1
ATOM 2062 C CA . ASN A 1 261 ? -6.031 6.314 4.394 1.00 97.44 261 ASN A CA 1
ATOM 2063 C C . ASN A 1 261 ? -6.152 7.511 3.427 1.00 97.44 261 ASN A C 1
ATOM 2065 O O . ASN A 1 261 ? -7.046 7.556 2.590 1.00 97.44 261 ASN A O 1
ATOM 2069 N N . PHE A 1 262 ? -5.240 8.484 3.538 1.00 98.06 262 PHE A N 1
ATOM 2070 C CA . PHE A 1 262 ? -5.194 9.734 2.765 1.00 98.06 262 PHE A CA 1
ATOM 2071 C C . PHE A 1 262 ? -6.380 10.695 2.945 1.00 98.06 262 PHE A C 1
ATOM 2073 O O . PHE A 1 262 ? -6.413 11.730 2.268 1.00 98.06 262 PHE A O 1
ATOM 2080 N N . HIS A 1 263 ? -7.284 10.430 3.888 1.00 97.81 263 HIS A N 1
ATOM 2081 C CA . HIS A 1 263 ? -8.183 11.438 4.443 1.00 97.81 263 HIS A CA 1
ATOM 2082 C C . HIS A 1 263 ? -7.436 12.273 5.490 1.00 97.81 263 HIS A C 1
ATOM 2084 O O . HIS A 1 263 ? -6.475 11.826 6.124 1.00 97.81 263 HIS A O 1
ATOM 2090 N N . GLN A 1 264 ? -7.874 13.518 5.643 1.00 97.00 264 GLN A N 1
ATOM 2091 C CA . GLN A 1 264 ? -7.345 14.451 6.627 1.00 97.00 264 GLN A CA 1
ATOM 2092 C C . GLN A 1 264 ? -8.480 15.329 7.146 1.00 97.00 264 GLN A C 1
ATOM 2094 O O . GLN A 1 264 ? -9.379 15.691 6.383 1.00 97.00 264 GLN A O 1
ATOM 2099 N N . ALA A 1 265 ? -8.415 15.697 8.418 1.00 97.25 265 ALA A N 1
ATOM 2100 C CA . ALA A 1 265 ? -9.382 16.578 9.060 1.00 97.25 265 ALA A CA 1
ATOM 2101 C C . ALA A 1 265 ? -8.661 17.620 9.924 1.00 97.25 265 ALA A C 1
ATOM 2103 O O . ALA A 1 265 ? -7.471 17.493 10.205 1.00 97.25 265 ALA A O 1
ATOM 2104 N N . ASN A 1 266 ? -9.373 18.665 10.341 1.00 97.12 266 ASN A N 1
ATOM 2105 C CA . ASN A 1 266 ? -8.894 19.608 11.348 1.00 97.12 266 ASN A CA 1
ATOM 2106 C C . ASN A 1 266 ? -10.039 19.898 12.320 1.00 97.12 266 ASN A C 1
ATOM 2108 O O . ASN A 1 266 ? -11.012 20.558 11.962 1.00 97.12 266 ASN A O 1
ATOM 2112 N N . HIS A 1 267 ? -9.910 19.394 13.545 1.00 93.19 267 HIS A N 1
ATOM 2113 C CA . HIS A 1 267 ? -10.917 19.522 14.603 1.00 93.19 267 HIS A CA 1
ATOM 2114 C C . HIS A 1 267 ? -10.616 20.684 15.570 1.00 93.19 267 HIS A C 1
ATOM 2116 O O . HIS A 1 267 ? -11.058 20.672 16.714 1.00 93.19 267 HIS A O 1
ATOM 2122 N N . GLY A 1 268 ? -9.825 21.671 15.135 1.00 94.69 268 GLY A N 1
ATOM 2123 C CA . GLY A 1 268 ? -9.414 22.839 15.927 1.00 94.69 268 GLY A CA 1
ATOM 2124 C C . GLY A 1 268 ? -8.052 22.694 16.614 1.00 94.69 268 GLY A C 1
ATOM 2125 O O . GLY A 1 268 ? -7.417 23.702 16.905 1.00 94.69 268 GLY A O 1
ATOM 2126 N N . ASN A 1 269 ? -7.556 21.464 16.788 1.00 94.62 269 ASN A N 1
ATOM 2127 C CA . ASN A 1 269 ? -6.263 21.165 17.424 1.00 94.62 269 ASN A CA 1
ATOM 2128 C C . ASN A 1 269 ? -5.117 20.916 16.419 1.00 94.62 269 ASN A C 1
ATOM 2130 O O . ASN A 1 269 ? -4.060 20.414 16.795 1.00 94.62 269 ASN A O 1
ATOM 2134 N N . GLY A 1 270 ? -5.322 21.250 15.141 1.00 96.62 270 GLY A N 1
ATOM 2135 C CA . GLY A 1 270 ? -4.386 20.975 14.050 1.00 96.62 270 GLY A CA 1
ATOM 2136 C C . GLY A 1 270 ? -4.909 19.924 13.072 1.00 96.62 270 GLY A C 1
ATOM 2137 O O . GLY A 1 270 ? -6.004 19.384 13.233 1.00 96.62 270 GLY A O 1
ATOM 2138 N N . ILE A 1 271 ? -4.128 19.663 12.021 1.00 97.75 271 ILE A N 1
ATOM 2139 C CA . ILE A 1 271 ? -4.473 18.656 11.012 1.00 97.75 271 ILE A CA 1
ATOM 2140 C C . ILE A 1 271 ? -4.184 17.264 11.581 1.00 97.75 271 ILE A C 1
ATOM 2142 O O . ILE A 1 271 ? -3.095 17.025 12.108 1.00 97.75 271 ILE A O 1
ATOM 2146 N N . VAL A 1 272 ? -5.136 16.348 11.422 1.00 98.31 272 VAL A N 1
ATOM 2147 C CA . VAL A 1 272 ? -4.969 14.905 11.638 1.00 98.31 272 VAL A CA 1
ATOM 2148 C C . VAL A 1 272 ? -4.973 14.162 10.304 1.00 98.31 272 VAL A C 1
ATOM 2150 O O . VAL A 1 272 ? -5.629 14.590 9.350 1.00 98.31 272 VAL A O 1
ATOM 2153 N N . TYR A 1 273 ? -4.252 13.044 10.237 1.00 98.44 273 TYR A N 1
ATOM 2154 C CA . TYR A 1 273 ? -4.395 12.041 9.183 1.00 98.44 273 TYR A CA 1
ATOM 2155 C C . TYR A 1 273 ? -5.109 10.811 9.733 1.00 98.44 273 TYR A C 1
ATOM 2157 O O . TYR A 1 273 ? -4.753 10.319 10.807 1.00 98.44 273 TYR A O 1
ATOM 2165 N N . GLY A 1 274 ? -6.045 10.280 8.945 1.00 98.25 274 GLY A N 1
ATOM 2166 C CA . GLY A 1 274 ? -6.636 8.976 9.206 1.00 98.25 274 GLY A CA 1
ATOM 2167 C C . GLY A 1 274 ? -5.631 7.870 8.885 1.00 98.25 274 GLY A C 1
ATOM 2168 O O . GLY A 1 274 ? -5.052 7.826 7.791 1.00 98.25 274 GLY A O 1
ATOM 2169 N N . ILE A 1 275 ? -5.411 6.970 9.838 1.00 98.69 275 ILE A N 1
ATOM 2170 C CA . ILE A 1 275 ? -4.487 5.843 9.707 1.00 98.69 275 ILE A CA 1
ATOM 2171 C C . ILE A 1 275 ? -5.146 4.536 10.143 1.00 98.69 275 ILE A C 1
ATOM 2173 O O . ILE A 1 275 ? -6.017 4.518 11.014 1.00 98.69 275 ILE A O 1
ATOM 2177 N N . TYR A 1 276 ? -4.689 3.434 9.556 1.00 98.69 276 TYR A N 1
ATOM 2178 C CA . TYR A 1 276 ? -5.051 2.083 9.968 1.00 98.69 276 TYR A CA 1
ATOM 2179 C C . TYR A 1 276 ? -3.833 1.359 10.534 1.00 98.69 276 TYR A C 1
ATOM 2181 O O . TYR A 1 276 ? -2.745 1.402 9.957 1.00 98.69 276 TYR A O 1
ATOM 2189 N N . LEU A 1 277 ? -4.030 0.700 11.672 1.00 98.81 277 LEU A N 1
ATOM 2190 C CA . LEU A 1 277 ? -3.017 0.018 12.469 1.00 98.81 277 LEU A CA 1
ATOM 2191 C C . LEU A 1 277 ? -3.280 -1.491 12.409 1.00 98.81 277 LEU A C 1
ATOM 2193 O O . LEU A 1 277 ? -4.327 -1.956 12.856 1.00 98.81 277 LEU A O 1
ATOM 2197 N N . LEU A 1 278 ? -2.365 -2.264 11.821 1.00 98.75 278 LEU A N 1
ATOM 2198 C CA . LEU A 1 278 ? -2.551 -3.697 11.576 1.00 98.75 278 LEU A CA 1
ATOM 2199 C C . LEU A 1 278 ? -2.048 -4.540 12.753 1.00 98.75 278 LEU A C 1
ATOM 2201 O O . LEU A 1 278 ? -0.913 -4.392 13.217 1.00 98.75 278 LEU A O 1
ATOM 2205 N N . LYS A 1 279 ? -2.891 -5.462 13.222 1.00 98.75 279 LYS A N 1
ATOM 2206 C CA . LYS A 1 279 ? -2.597 -6.325 14.373 1.00 98.75 279 LYS A CA 1
ATOM 2207 C C . LYS A 1 279 ? -1.562 -7.393 14.016 1.00 98.75 279 LYS A C 1
ATOM 2209 O O . LYS A 1 279 ? -1.486 -7.865 12.883 1.00 98.75 279 LYS A O 1
ATOM 2214 N N . ASN A 1 280 ? -0.791 -7.826 15.015 1.00 98.44 280 ASN A N 1
ATOM 2215 C CA . ASN A 1 280 ? 0.311 -8.785 14.847 1.00 98.44 280 ASN A CA 1
ATOM 2216 C C . ASN A 1 280 ? -0.117 -10.148 14.275 1.00 98.44 280 ASN A C 1
ATOM 2218 O O . ASN A 1 280 ? 0.674 -10.824 13.624 1.00 98.44 280 ASN A O 1
ATOM 2222 N N . ASN A 1 281 ? -1.371 -10.559 14.475 1.00 98.38 281 ASN A N 1
ATOM 2223 C CA . ASN A 1 281 ? -1.906 -11.782 13.882 1.00 98.38 281 ASN A CA 1
ATOM 2224 C C . ASN A 1 281 ? -2.296 -11.626 12.402 1.00 98.38 281 ASN A C 1
ATOM 2226 O O . ASN A 1 281 ? -2.348 -12.645 11.720 1.00 98.38 281 ASN A O 1
ATOM 2230 N N . ALA A 1 282 ? -2.535 -10.411 11.898 1.00 98.56 282 ALA A N 1
ATOM 2231 C CA . ALA A 1 282 ? -3.095 -10.177 10.564 1.00 98.56 282 ALA A CA 1
ATOM 2232 C C . ALA A 1 282 ? -2.067 -10.161 9.421 1.00 98.56 282 ALA A C 1
ATOM 2234 O O . ALA A 1 282 ? -2.432 -10.327 8.253 1.00 98.56 282 ALA A O 1
ATOM 2235 N N . VAL A 1 283 ? -0.787 -9.964 9.746 1.00 98.62 283 VAL A N 1
ATOM 2236 C CA . VAL A 1 283 ? 0.268 -9.699 8.759 1.00 98.62 283 VAL A CA 1
ATOM 2237 C C . VAL A 1 283 ? 1.539 -10.499 9.008 1.00 98.62 283 VAL A C 1
ATOM 2239 O O . VAL A 1 283 ? 1.742 -11.076 10.075 1.00 98.62 283 VAL A O 1
ATOM 2242 N N . GLU A 1 284 ? 2.417 -10.483 8.014 1.00 98.69 284 GLU A N 1
ATOM 2243 C CA . GLU A 1 284 ? 3.835 -10.798 8.138 1.00 98.69 284 GLU A CA 1
ATOM 2244 C C . GLU A 1 284 ? 4.653 -9.656 7.521 1.00 98.69 284 GLU A C 1
ATOM 2246 O O . GLU A 1 284 ? 4.218 -9.017 6.562 1.00 98.69 284 GLU A O 1
ATOM 2251 N N . ILE A 1 285 ? 5.833 -9.377 8.075 1.00 98.44 285 ILE A N 1
ATOM 2252 C CA . ILE A 1 285 ? 6.715 -8.304 7.605 1.00 98.44 285 ILE A CA 1
ATOM 2253 C C . ILE A 1 285 ? 8.017 -8.924 7.124 1.00 98.44 285 ILE A C 1
ATOM 2255 O O . ILE A 1 285 ? 8.677 -9.644 7.871 1.00 98.44 285 ILE A O 1
ATOM 2259 N N . ARG A 1 286 ? 8.403 -8.614 5.885 1.00 98.38 286 ARG A N 1
ATOM 2260 C CA . ARG A 1 286 ? 9.657 -9.068 5.279 1.00 98.38 286 ARG A CA 1
ATOM 2261 C C . ARG A 1 286 ? 10.497 -7.895 4.792 1.00 98.38 286 ARG A C 1
ATOM 2263 O O . ARG A 1 286 ? 9.977 -6.863 4.368 1.00 98.38 286 ARG A O 1
ATOM 2270 N N . ALA A 1 287 ? 11.808 -8.092 4.803 1.00 97.56 287 ALA A N 1
ATOM 2271 C CA . ALA A 1 287 ? 12.737 -7.325 3.990 1.00 97.56 287 ALA A CA 1
ATOM 2272 C C . ALA A 1 287 ? 12.964 -8.120 2.696 1.00 97.56 287 ALA A C 1
ATOM 2274 O O . ALA A 1 287 ? 13.545 -9.202 2.737 1.00 97.56 287 ALA A O 1
ATOM 2275 N N . VAL A 1 288 ? 12.448 -7.633 1.566 1.00 97.31 288 VAL A N 1
ATOM 2276 C CA . VAL A 1 288 ? 12.519 -8.345 0.276 1.00 97.31 288 VAL A CA 1
ATOM 2277 C C . VAL A 1 288 ? 13.529 -7.645 -0.624 1.00 97.31 288 VAL A C 1
ATOM 2279 O O . VAL A 1 288 ? 13.466 -6.425 -0.770 1.00 97.31 288 VAL A O 1
ATOM 2282 N N . ASN A 1 289 ? 14.468 -8.392 -1.209 1.00 95.44 289 ASN A N 1
ATOM 2283 C CA . ASN A 1 289 ? 15.483 -7.830 -2.101 1.00 95.44 289 ASN A CA 1
ATOM 2284 C C . ASN A 1 289 ? 14.822 -7.179 -3.328 1.00 95.44 289 ASN A C 1
ATOM 2286 O O . ASN A 1 289 ? 13.884 -7.728 -3.912 1.00 95.44 289 ASN A O 1
ATOM 2290 N N . ILE A 1 290 ? 15.320 -6.007 -3.719 1.00 92.81 290 ILE A N 1
ATOM 2291 C CA . ILE A 1 290 ? 14.799 -5.229 -4.843 1.00 92.81 290 ILE A CA 1
ATOM 2292 C C . ILE A 1 290 ? 14.780 -6.039 -6.147 1.00 92.81 290 ILE A C 1
ATOM 2294 O O . ILE A 1 290 ? 13.789 -5.974 -6.864 1.00 92.81 290 ILE A O 1
ATOM 2298 N N . ALA A 1 291 ? 15.776 -6.899 -6.393 1.00 90.44 291 ALA A N 1
ATOM 2299 C CA . ALA A 1 291 ? 15.847 -7.766 -7.572 1.00 90.44 291 ALA A CA 1
ATOM 2300 C C . ALA A 1 291 ? 14.816 -8.917 -7.562 1.00 90.44 291 ALA A C 1
ATOM 2302 O O . ALA A 1 291 ? 14.533 -9.509 -8.600 1.00 90.44 291 ALA A O 1
ATOM 2303 N N . THR A 1 292 ? 14.226 -9.245 -6.405 1.00 93.31 292 THR A N 1
ATOM 2304 C CA . THR A 1 292 ? 13.110 -10.208 -6.296 1.00 93.31 292 THR A CA 1
ATOM 2305 C C . THR A 1 292 ? 11.764 -9.569 -6.657 1.00 93.31 292 THR A C 1
ATOM 2307 O O . THR A 1 292 ? 10.865 -10.247 -7.163 1.00 93.31 292 THR A O 1
ATOM 2310 N N . LEU A 1 293 ? 11.619 -8.267 -6.390 1.00 93.00 293 LEU A N 1
ATOM 2311 C CA . LEU A 1 293 ? 10.431 -7.474 -6.725 1.00 93.00 293 LEU A CA 1
ATOM 2312 C C . LEU A 1 293 ? 10.486 -6.971 -8.176 1.00 93.00 293 LEU A C 1
ATOM 2314 O O . LEU A 1 293 ? 9.495 -7.049 -8.894 1.00 93.00 293 LEU A O 1
ATOM 2318 N N . PHE A 1 294 ? 11.663 -6.514 -8.594 1.00 90.06 294 PHE A N 1
ATOM 2319 C CA . PHE A 1 294 ? 11.974 -5.919 -9.889 1.00 90.06 294 PHE A CA 1
ATOM 2320 C C . PHE A 1 294 ? 13.140 -6.692 -10.523 1.00 90.06 294 PHE A C 1
ATOM 2322 O O . PHE A 1 294 ? 14.287 -6.239 -10.470 1.00 90.06 294 PHE A O 1
ATOM 2329 N N . PRO A 1 295 ? 12.894 -7.904 -11.056 1.00 82.00 295 PRO A N 1
ATOM 2330 C CA . PRO A 1 295 ? 13.932 -8.643 -11.758 1.00 82.00 295 PRO A CA 1
ATOM 2331 C C . PRO A 1 295 ? 14.386 -7.829 -12.980 1.00 82.00 295 PRO A C 1
ATOM 2333 O O . PRO A 1 295 ? 13.529 -7.339 -13.720 1.00 82.00 295 PRO A O 1
ATOM 2336 N N . PRO A 1 296 ? 15.703 -7.676 -13.219 1.00 73.56 296 PRO A N 1
ATOM 2337 C CA . PRO A 1 296 ? 16.198 -6.890 -14.341 1.00 73.56 296 PRO A CA 1
ATOM 2338 C C . PRO A 1 296 ? 15.677 -7.470 -15.658 1.00 73.56 296 PRO A C 1
ATOM 2340 O O . PRO A 1 296 ? 15.904 -8.645 -15.958 1.00 73.56 296 PRO A O 1
ATOM 2343 N N . GLN A 1 297 ? 14.981 -6.645 -16.441 1.00 69.31 297 GLN A N 1
ATOM 2344 C CA . GLN A 1 297 ? 14.534 -7.031 -17.774 1.00 69.31 297 GLN A CA 1
ATOM 2345 C C . GLN A 1 297 ? 15.700 -6.881 -18.752 1.00 69.31 297 GLN A C 1
ATOM 2347 O O . GLN A 1 297 ? 16.263 -5.797 -18.918 1.00 69.31 297 GLN A O 1
ATOM 2352 N N . ILE A 1 298 ? 16.091 -8.011 -19.341 1.00 66.50 298 ILE A N 1
ATOM 2353 C CA . ILE A 1 298 ? 17.162 -8.113 -20.329 1.00 66.50 298 ILE A CA 1
ATOM 2354 C C . ILE A 1 298 ? 16.492 -8.410 -21.667 1.00 66.50 298 ILE A C 1
ATOM 2356 O O . ILE A 1 298 ? 16.197 -9.567 -21.969 1.00 66.50 298 ILE A O 1
ATOM 2360 N N . ASP A 1 299 ? 16.257 -7.367 -22.458 1.00 59.81 299 ASP A N 1
ATOM 2361 C CA . ASP A 1 299 ? 15.754 -7.523 -23.819 1.00 59.81 299 ASP A CA 1
ATOM 2362 C C . ASP A 1 299 ? 16.954 -7.770 -24.749 1.00 59.81 299 ASP A C 1
ATOM 2364 O O . ASP A 1 299 ? 17.850 -6.927 -24.888 1.00 59.81 299 ASP A O 1
ATOM 2368 N N . ILE A 1 300 ? 16.999 -8.956 -25.364 1.00 55.03 300 ILE A N 1
ATOM 2369 C CA . ILE A 1 300 ? 18.035 -9.344 -26.330 1.00 55.03 300 ILE A CA 1
ATOM 2370 C C . ILE A 1 300 ? 17.435 -9.255 -27.733 1.00 55.03 300 ILE A C 1
ATOM 2372 O O . ILE A 1 300 ? 16.786 -10.188 -28.205 1.00 55.03 300 ILE A O 1
ATOM 2376 N N . ASP A 1 301 ? 17.689 -8.137 -28.410 1.00 53.75 301 ASP A N 1
ATOM 2377 C CA . ASP A 1 301 ? 17.331 -7.958 -29.816 1.00 53.75 301 ASP A CA 1
ATOM 2378 C C . ASP A 1 301 ? 18.422 -8.577 -30.702 1.00 53.75 301 ASP A C 1
ATOM 2380 O O . ASP A 1 301 ? 19.489 -7.990 -30.931 1.00 53.75 301 ASP A O 1
ATOM 2384 N N . VAL A 1 302 ? 18.145 -9.765 -31.246 1.00 51.16 302 VAL A N 1
ATOM 2385 C CA . VAL A 1 302 ? 18.966 -10.360 -32.309 1.00 51.16 302 VAL A CA 1
ATOM 2386 C C . VAL A 1 302 ? 18.644 -9.650 -33.621 1.00 51.16 302 VAL A C 1
ATOM 2388 O O . VAL A 1 302 ? 17.612 -9.886 -34.248 1.00 51.16 302 VAL A O 1
ATOM 2391 N N . ILE A 1 303 ? 19.535 -8.755 -34.050 1.00 50.50 303 ILE A N 1
ATOM 2392 C CA . ILE A 1 303 ? 19.380 -8.041 -35.318 1.00 50.50 303 ILE A CA 1
ATOM 2393 C C . ILE A 1 303 ? 19.913 -8.909 -36.459 1.00 50.50 303 ILE A C 1
ATOM 2395 O O . ILE A 1 303 ? 21.042 -8.733 -36.916 1.00 50.50 303 ILE A O 1
ATOM 2399 N N . ASP A 1 304 ? 19.055 -9.785 -36.981 1.00 47.91 304 ASP A N 1
ATOM 2400 C CA . ASP A 1 304 ? 19.247 -10.418 -38.291 1.00 47.91 304 ASP A CA 1
ATOM 2401 C C . ASP A 1 304 ? 19.011 -9.392 -39.415 1.00 47.91 304 ASP A C 1
ATOM 2403 O O . ASP A 1 304 ? 18.041 -9.430 -40.174 1.00 47.91 304 ASP A O 1
ATOM 2407 N N . ARG A 1 305 ? 19.932 -8.430 -39.530 1.00 49.03 305 ARG A N 1
ATOM 2408 C CA . ARG A 1 305 ? 20.121 -7.663 -40.762 1.00 49.03 305 ARG A CA 1
ATOM 2409 C C . ARG A 1 305 ? 21.286 -8.289 -41.521 1.00 49.03 305 ARG A C 1
ATOM 2411 O O . ARG A 1 305 ? 22.405 -8.235 -41.011 1.00 49.03 305 ARG A O 1
ATOM 2418 N N . PRO A 1 306 ? 21.073 -8.848 -42.728 1.00 48.16 306 PRO A N 1
ATOM 2419 C CA . PRO A 1 306 ? 22.193 -9.255 -43.561 1.00 48.16 306 PRO A CA 1
ATOM 2420 C C . PRO A 1 306 ? 23.078 -8.034 -43.814 1.00 48.16 306 PRO A C 1
ATOM 2422 O O . PRO A 1 306 ? 22.577 -6.952 -44.136 1.00 48.16 306 PRO A O 1
ATOM 2425 N N . ILE A 1 307 ? 24.391 -8.201 -43.653 1.00 45.88 307 ILE A N 1
ATOM 2426 C CA . ILE A 1 307 ? 25.355 -7.148 -43.967 1.00 45.88 307 ILE A CA 1
ATOM 2427 C C . ILE A 1 307 ? 25.280 -6.916 -45.475 1.00 45.88 307 ILE A C 1
ATOM 2429 O O . ILE A 1 307 ? 25.807 -7.698 -46.265 1.00 45.88 307 ILE A O 1
ATOM 2433 N N . VAL A 1 308 ? 24.610 -5.837 -45.879 1.00 43.75 308 VAL A N 1
ATOM 2434 C CA . VAL A 1 308 ? 24.655 -5.352 -47.258 1.00 43.75 308 VAL A CA 1
ATOM 2435 C C . VAL A 1 308 ? 26.032 -4.735 -47.455 1.00 43.75 308 VAL A C 1
ATOM 2437 O O . VAL A 1 308 ? 26.232 -3.540 -47.243 1.00 43.75 308 VAL A O 1
ATOM 2440 N N . ILE A 1 309 ? 26.998 -5.578 -47.820 1.00 48.16 309 ILE A N 1
ATOM 2441 C CA . ILE A 1 309 ? 28.298 -5.127 -48.305 1.00 48.16 309 ILE A CA 1
ATOM 2442 C C . ILE A 1 309 ? 28.001 -4.262 -49.540 1.00 48.16 309 ILE A C 1
ATOM 2444 O O . ILE A 1 309 ? 27.423 -4.784 -50.500 1.00 48.16 309 ILE A O 1
ATOM 2448 N N . PRO A 1 310 ? 28.322 -2.954 -49.541 1.00 44.88 310 PRO A N 1
ATOM 2449 C CA . PRO A 1 310 ? 28.130 -2.142 -50.732 1.00 44.88 310 PRO A CA 1
ATOM 2450 C C . PRO A 1 310 ? 28.957 -2.757 -51.870 1.00 44.88 310 PRO A C 1
ATOM 2452 O O . PRO A 1 310 ? 30.092 -3.178 -51.623 1.00 44.88 310 PRO A O 1
ATOM 2455 N N . PRO A 1 311 ? 28.418 -2.845 -53.102 1.00 56.00 311 PRO A N 1
ATOM 2456 C CA . PRO A 1 311 ? 29.162 -3.411 -54.219 1.00 56.00 311 PRO A CA 1
ATOM 2457 C C . PRO A 1 311 ? 30.491 -2.670 -54.351 1.00 56.00 311 PRO A C 1
ATOM 2459 O O . PRO A 1 311 ? 30.519 -1.438 -54.301 1.00 56.00 311 PRO A O 1
ATOM 2462 N N . ALA A 1 312 ? 31.584 -3.430 -54.466 1.00 54.22 312 ALA A N 1
ATOM 2463 C CA . ALA A 1 312 ? 32.932 -2.879 -54.468 1.00 54.22 312 ALA A CA 1
ATOM 2464 C C . ALA A 1 312 ? 33.027 -1.741 -55.488 1.00 54.22 312 ALA A C 1
ATOM 2466 O O . ALA A 1 312 ? 32.787 -1.954 -56.679 1.00 54.22 312 ALA A O 1
ATOM 2467 N N . VAL A 1 313 ? 33.354 -0.534 -55.012 1.00 52.75 313 VAL A N 1
ATOM 2468 C CA . VAL A 1 313 ? 33.521 0.634 -55.880 1.00 52.75 313 VAL A CA 1
ATOM 2469 C C . VAL A 1 313 ? 34.587 0.270 -56.915 1.00 52.75 313 VAL A C 1
ATOM 2471 O O . VAL A 1 313 ? 35.710 -0.057 -56.515 1.00 52.75 313 VAL A O 1
ATOM 2474 N N . PRO A 1 314 ? 34.273 0.276 -58.224 1.00 56.25 314 PRO A N 1
ATOM 2475 C CA . PRO A 1 314 ? 35.266 -0.042 -59.231 1.00 56.25 314 PRO A CA 1
ATOM 2476 C C . PRO A 1 314 ? 36.414 0.952 -59.104 1.00 56.25 314 PRO A C 1
ATOM 2478 O O . PRO A 1 314 ? 36.194 2.162 -59.161 1.00 56.25 314 PRO A O 1
ATOM 2481 N N . TRP A 1 315 ? 37.635 0.445 -58.929 1.00 46.59 315 TRP A N 1
ATOM 2482 C CA . TRP A 1 315 ? 38.837 1.271 -58.938 1.00 46.59 315 TRP A CA 1
ATOM 2483 C C . TRP A 1 315 ? 38.997 1.870 -60.334 1.00 46.59 315 TRP A C 1
ATOM 2485 O O . TRP A 1 315 ? 39.595 1.260 -61.227 1.00 46.59 315 TRP A O 1
ATOM 2495 N N . SER A 1 316 ? 38.434 3.063 -60.531 1.00 50.53 316 SER A N 1
ATOM 2496 C CA . SER A 1 316 ? 38.608 3.843 -61.746 1.00 50.53 316 SER A CA 1
ATOM 2497 C C . SER A 1 316 ? 40.097 4.113 -61.907 1.00 50.53 316 SER A C 1
ATOM 2499 O O . SER A 1 316 ? 40.677 4.921 -61.177 1.00 50.53 316 SER A O 1
ATOM 2501 N N . HIS A 1 317 ? 40.720 3.403 -62.842 1.00 47.12 317 HIS A N 1
ATOM 2502 C CA . HIS A 1 317 ? 42.105 3.632 -63.206 1.00 47.12 317 HIS A CA 1
ATOM 2503 C C . HIS A 1 317 ? 42.190 5.027 -63.823 1.00 47.12 317 HIS A C 1
ATOM 2505 O O . HIS A 1 317 ? 41.908 5.212 -65.006 1.00 47.12 317 HIS A O 1
ATOM 2511 N N . ASN A 1 318 ? 42.566 6.015 -63.009 1.00 45.19 318 ASN A N 1
ATOM 2512 C CA . ASN A 1 318 ? 42.949 7.333 -63.490 1.00 45.19 318 ASN A CA 1
ATOM 2513 C C . ASN A 1 318 ? 44.233 7.174 -64.306 1.00 45.19 318 ASN A C 1
ATOM 2515 O O . ASN A 1 318 ? 45.342 7.269 -63.783 1.00 45.19 318 ASN A O 1
ATOM 2519 N N . THR A 1 319 ? 44.076 6.919 -65.604 1.00 48.25 319 THR A N 1
ATOM 2520 C CA . THR A 1 319 ? 45.155 7.029 -66.580 1.00 48.25 319 THR A CA 1
ATOM 2521 C C . THR A 1 319 ? 45.636 8.473 -66.593 1.00 48.25 319 THR A C 1
ATOM 2523 O O . THR A 1 319 ? 45.019 9.340 -67.218 1.00 48.25 319 THR A O 1
ATOM 2526 N N . ILE A 1 320 ? 46.741 8.726 -65.895 1.00 44.81 320 ILE A N 1
ATOM 2527 C CA . ILE A 1 320 ? 47.513 9.958 -66.023 1.00 44.81 320 ILE A CA 1
ATOM 2528 C C . ILE A 1 320 ? 47.938 10.050 -67.490 1.00 44.81 320 ILE A C 1
ATOM 2530 O O . ILE A 1 320 ? 48.706 9.216 -67.971 1.00 44.81 320 ILE A O 1
ATOM 2534 N N . LYS A 1 321 ? 47.416 11.040 -68.220 1.00 43.28 321 LYS A N 1
ATOM 2535 C CA . LYS A 1 321 ? 47.929 11.361 -69.554 1.00 43.28 321 LYS A CA 1
ATOM 2536 C C . LYS A 1 321 ? 49.277 12.073 -69.387 1.00 43.28 321 LYS A C 1
ATOM 2538 O O . LYS A 1 321 ? 49.315 13.054 -68.642 1.00 43.28 321 LYS A O 1
ATOM 2543 N N . PRO A 1 322 ? 50.355 11.615 -70.043 1.00 53.06 322 PRO A N 1
ATOM 2544 C CA . PRO A 1 322 ? 51.595 12.375 -70.088 1.00 53.06 322 PRO A CA 1
ATOM 2545 C C . PRO A 1 322 ? 51.411 13.642 -70.937 1.00 53.06 322 PRO A C 1
ATOM 2547 O O . PRO A 1 322 ? 50.626 13.645 -71.891 1.00 53.06 322 PRO A O 1
ATOM 2550 N N . TRP A 1 323 ? 52.147 14.688 -70.563 1.00 54.59 323 TRP A N 1
ATOM 2551 C CA . TRP A 1 323 ? 52.468 15.841 -71.406 1.00 54.59 323 TRP A CA 1
ATOM 2552 C C . TRP A 1 323 ? 53.813 15.591 -72.095 1.00 54.59 323 TRP A C 1
ATOM 2554 O O . TRP A 1 323 ? 54.673 14.959 -71.436 1.00 54.59 323 TRP A O 1
#

Foldseek 3Di:
DDPVPVVVVVLLVVLVPDDPVSSVVSVVVVVPPDPWPWDWDFDADPVRHTQWIWIFTFFADDPCPVVVVVVVVVCVQPVLAPDDDDDDPVVVVVVCVVVVDDTDDGGWGKTFTDDDCDQLLQLLLLQVVLVVVQFNGKHFLLDWDDPRRAIWTKMKTFHPVFKDKDWAACVQLVVQPDQLSQLLSLQVVLVVVQFNGKGFSNDWDDPPPHITTIMITGHPVFWDKDWDACVQLVVQPDQSSQSNSQQVVLVVVPANGKHFSSDWDCPPPHITTMMIGGHPVGIDIDGHHPCSSPPTDIDIDDPPDPPPPPPPDPPPPPPDDDD

pLDDT: mean 73.59, std 26.89, range [27.95, 98.88]

Sequence (323 aa):
MSLSENAGEVAREVCGLVSKEFGDWCKAVTEKIIDFPCKPEINFDRHGMVKEVKVTCEINSDVITEGIEKVIEWFKNKVTTVHGNQITREMIEGIYKDKGIDVSTRNLRVKLTEQVIDTESRFRAINDYAARNGYAAGFPNFHQANYGDGVVFGTILLKNEFVEKRDVTAAELGNPPDFSSRYRAVNDYAIMNGFATGFPNFHQADYGNGLVYGVILLKHEALEWKDVLVTELNNPPDIPSRFRAVNDYARINGFATGFPNFHQANHGNGIVYGIYLLKNNAVEIRAVNIATLFPPQIDIDVIDRPIVIPPAVPWSHNTIKPW

Radius of gyration: 27.43 Å; chains: 1; bounding box: 72×44×91 Å

Secondary structure (DSSP, 8-state):
--TTTTHHHHHHHHHTTS-HHHHHHHHHHHTT-SSS--EEEEEE-TTS-EEEEEEE-----TTHHHHHHHHHHHHHHHHTT-SS----HHHHHHHHHTTT----S--EEEEE------HHHHHHHHHHHHHHTT-SEEEEEEEEEE-SS-EEEEEEEE-GGGEEEEEEETTTTT---SHHHHHHHHHHHHHHTT-SEEEEEEEEEE-SS-EEEEEEEE-GGGEEEEEEETTTTT---SHHHHHHHHHHHHHHTT-SEEEEEEEEEE-SS-EEEEEEEE-TTTEEEEEEEHHHHSPPPEEEEE------PPPPPP---------